Protein AF-A0A2C6AEP6-F1 (afdb_monomer_lite)

Secondary structure (DSSP, 8-state):
--S-HHHHHHHHHHHTSTT------TTPPPPTTPPPPS---------HHHHHHHHHHH---HHHHHHHHHHHHH-HHHHHHTTSHHHHHHHHHHHHTTT-TT------SHHHHHHHHHHHHHHHHHHHTTS-S-HHHHHH--HHHHHHHTHHHHHHHHHHHHHHHHHT-----HHHHHHHHHHS--SS-HHHHTT-GGGT-STTHHHHHHHHHHHHHHHTPPBPPSS-SS-B-HHHHHHHHTT-GGGHHHHHHHHHHHHTTT-HHHHHHHHHSSSPPTTSHHHHHHHHHHHTTS-TTGGG-

Foldseek 3Di:
DDPCVVVLVVVQVVQQDPPDDDDDDVPDDDRPPHDDDPDDDDDPAADLVVLLVCLPVLAPDPVLSVVVNVLLVVLVVLVVVVSHPLLSNLLSVVSVCVVDPPDDDRQQAPLSSVLSSVLVLLLVLCVVLPLDPDSVVSVPDDSVVSCVSCVLLLLLLLQLLQLCLVVVHLQCDPVNSVLSCVVDPGPDDPVSNVSGPSNVDSPCSLLSPLVSLLVCQVVQHFDDHSPDPDTHGSLRVCQVCVQPPSNLSSLLSNLLVCLVPLNNVVVVVSLPDDPADPVCVSSVVSVVSNCSSHDPVSNVD

Sequence (301 aa):
MSRDEPASELLRDLLNRPNVIITSRPHAASPSGLNKVDLELETIGFSENQVEEYIKASVSDRLKVEEMLKFLKFKKLVRSLVRIPIQLDALCFSWKDSTNPHGSERPQTMTALYRDIELRLWQKDAYHMEASNSLEKCRSMNLHSMEKLMAETSGVIQALAFCGLCSDRTDFDPDYRQKVYGKFEFGVTESLVEQSSFLRTSDPSEYFAARYFVENWRKGTQLKDLDASECVKPRDFFQRHKHEDRYNIMWRFVAGLLDDKDEAEAFFDLMEEQPRDLLGLVHQFLVIYCLSEISDAGRQI

Radius of gyration: 21.13 Å; chains: 1; bounding box: 50×48×64 Å

Structure (mmCIF, N/CA/C/O backbone):
data_AF-A0A2C6AEP6-F1
#
_entry.id   AF-A0A2C6AEP6-F1
#
loop_
_atom_site.group_PDB
_atom_site.id
_atom_site.type_symbol
_atom_site.label_atom_id
_atom_site.label_alt_id
_atom_site.label_comp_id
_atom_site.label_asym_id
_atom_site.label_entity_id
_atom_site.label_seq_id
_atom_site.pdbx_PDB_ins_code
_atom_site.Cartn_x
_atom_site.Cartn_y
_atom_site.Cartn_z
_atom_site.occupancy
_atom_site.B_iso_or_equiv
_atom_site.auth_seq_id
_atom_site.auth_comp_id
_atom_site.auth_asym_id
_atom_site.auth_atom_id
_atom_site.pdbx_PDB_model_num
ATOM 1 N N . MET A 1 1 ? -5.553 -1.092 -37.598 1.00 33.66 1 MET A N 1
ATOM 2 C CA . MET A 1 1 ? -4.100 -1.323 -37.745 1.00 33.66 1 MET A CA 1
ATOM 3 C C . MET A 1 1 ? -3.470 -0.904 -36.432 1.00 33.66 1 MET A C 1
ATOM 5 O O . MET A 1 1 ? -3.534 0.276 -36.105 1.00 33.66 1 MET A O 1
ATOM 9 N N . SER A 1 2 ? -3.069 -1.887 -35.625 1.00 40.94 2 SER A N 1
ATOM 10 C CA . SER A 1 2 ? -2.625 -1.706 -34.237 1.00 40.94 2 SER A CA 1
ATOM 11 C C . SER A 1 2 ? -1.271 -0.990 -34.195 1.00 40.94 2 SER A C 1
ATOM 13 O O . SER A 1 2 ? -0.396 -1.299 -34.997 1.00 40.94 2 SER A O 1
ATOM 15 N N . ARG A 1 3 ? -1.103 -0.016 -33.295 1.00 47.34 3 ARG A N 1
ATOM 16 C CA . ARG A 1 3 ? 0.154 0.734 -33.114 1.00 47.34 3 ARG A CA 1
ATOM 17 C C . ARG A 1 3 ? 1.217 -0.043 -32.312 1.00 47.34 3 ARG A C 1
ATOM 19 O O . ARG A 1 3 ? 2.336 0.449 -32.214 1.00 47.34 3 ARG A O 1
ATOM 26 N N . ASP A 1 4 ? 0.900 -1.239 -31.807 1.00 53.97 4 ASP A N 1
ATOM 27 C CA . ASP A 1 4 ? 1.725 -1.953 -30.814 1.00 53.97 4 ASP A CA 1
ATOM 28 C C . ASP A 1 4 ? 2.647 -3.051 -31.379 1.00 53.97 4 ASP A C 1
ATOM 30 O O . ASP A 1 4 ? 3.548 -3.518 -30.680 1.00 53.97 4 ASP A O 1
ATOM 34 N N . GLU A 1 5 ? 2.485 -3.452 -32.644 1.00 59.34 5 GLU A N 1
ATOM 35 C CA . GLU A 1 5 ? 3.298 -4.519 -33.260 1.00 59.34 5 GLU A CA 1
ATOM 36 C C . GLU A 1 5 ? 4.818 -4.231 -33.275 1.00 59.34 5 GLU A C 1
ATOM 38 O O . GLU A 1 5 ? 5.578 -5.097 -32.841 1.00 59.34 5 GLU A O 1
ATOM 43 N N . PRO A 1 6 ? 5.314 -3.034 -33.657 1.00 67.19 6 PRO A N 1
ATOM 44 C CA . PRO A 1 6 ? 6.756 -2.821 -33.820 1.00 67.19 6 PRO A CA 1
ATOM 45 C C . PRO A 1 6 ? 7.531 -2.834 -32.495 1.00 67.19 6 PRO A C 1
ATOM 47 O O . PRO A 1 6 ? 8.676 -3.280 -32.438 1.00 67.19 6 PRO A O 1
ATOM 50 N N . ALA A 1 7 ? 6.921 -2.330 -31.418 1.00 72.81 7 ALA A N 1
ATOM 51 C CA . ALA A 1 7 ? 7.547 -2.286 -30.097 1.00 72.81 7 ALA A CA 1
ATOM 52 C C . ALA A 1 7 ? 7.593 -3.679 -29.451 1.00 72.81 7 ALA A C 1
ATOM 54 O O . ALA A 1 7 ? 8.587 -4.034 -28.816 1.00 72.81 7 ALA A O 1
ATOM 55 N N . SER A 1 8 ? 6.542 -4.480 -29.656 1.00 77.19 8 SER A N 1
ATOM 56 C CA . SER A 1 8 ? 6.479 -5.866 -29.189 1.00 77.19 8 SER A CA 1
ATOM 57 C C . SER A 1 8 ? 7.508 -6.752 -29.899 1.00 77.19 8 SER A C 1
ATOM 59 O O . SER A 1 8 ? 8.215 -7.523 -29.246 1.00 77.19 8 SER A O 1
ATOM 61 N N . GLU A 1 9 ? 7.665 -6.595 -31.218 1.00 81.69 9 GLU A N 1
ATOM 62 C CA . GLU A 1 9 ? 8.681 -7.317 -31.991 1.00 81.69 9 GLU A CA 1
ATOM 63 C C . GLU A 1 9 ? 10.101 -6.940 -31.571 1.00 81.69 9 GLU A C 1
ATOM 65 O O . GLU A 1 9 ? 10.917 -7.825 -31.315 1.00 81.69 9 GLU A O 1
ATOM 70 N N . LEU A 1 10 ? 10.376 -5.642 -31.405 1.00 86.88 10 LEU A N 1
ATOM 71 C CA . LEU A 1 10 ? 11.675 -5.174 -30.928 1.00 86.88 10 LEU A CA 1
ATOM 72 C C . LEU A 1 10 ? 12.003 -5.726 -29.535 1.00 86.88 10 LEU A C 1
ATOM 74 O O . LEU A 1 10 ? 13.127 -6.170 -29.300 1.00 86.88 10 LEU A O 1
ATOM 78 N N . LEU A 1 11 ? 11.041 -5.711 -28.608 1.00 85.62 11 LEU A N 1
ATOM 79 C CA . LEU A 1 11 ? 11.236 -6.266 -27.270 1.00 85.62 11 LEU A CA 1
ATOM 80 C C . LEU A 1 11 ? 11.545 -7.765 -27.340 1.00 85.62 11 LEU A C 1
ATOM 82 O O . LEU A 1 11 ? 12.502 -8.214 -26.716 1.00 85.62 11 LEU A O 1
ATOM 86 N N . ARG A 1 12 ? 10.796 -8.533 -28.138 1.00 85.88 12 ARG A N 1
ATOM 87 C CA . ARG A 1 12 ? 11.048 -9.967 -28.340 1.00 85.88 12 ARG A CA 1
ATOM 88 C C . ARG A 1 12 ? 12.452 -10.224 -28.890 1.00 85.88 12 ARG A C 1
ATOM 90 O O . ARG A 1 12 ? 13.160 -11.087 -28.376 1.00 85.88 12 ARG A O 1
ATOM 97 N N . ASP A 1 13 ? 12.874 -9.457 -29.889 1.00 88.25 13 ASP A N 1
ATOM 98 C CA . ASP A 1 13 ? 14.204 -9.587 -30.488 1.00 88.25 13 ASP A CA 1
ATOM 99 C C . ASP A 1 13 ? 15.319 -9.266 -29.488 1.00 88.25 13 ASP A C 1
ATOM 101 O O . ASP A 1 13 ? 16.369 -9.910 -29.500 1.00 88.25 13 ASP A O 1
ATOM 105 N N . LEU A 1 14 ? 15.098 -8.293 -28.598 1.00 89.81 14 LEU A N 1
ATOM 106 C CA . LEU A 1 14 ? 16.025 -7.965 -27.515 1.00 89.81 14 LEU A CA 1
ATOM 107 C C . LEU A 1 14 ? 16.090 -9.077 -26.467 1.00 89.81 14 LEU A C 1
ATOM 109 O O . LEU A 1 14 ? 17.191 -9.459 -26.076 1.00 89.81 14 LEU A O 1
ATOM 113 N N . LEU A 1 15 ? 14.943 -9.611 -26.042 1.00 89.62 15 LEU A N 1
ATOM 114 C CA . LEU A 1 15 ? 14.867 -10.674 -25.036 1.00 89.62 15 LEU A CA 1
ATOM 115 C C . LEU A 1 15 ? 15.421 -12.017 -25.543 1.00 89.62 15 LEU A C 1
ATOM 117 O O . LEU A 1 15 ? 15.833 -12.845 -24.741 1.00 89.62 15 LEU A O 1
ATOM 121 N N . ASN A 1 16 ? 15.488 -12.223 -26.861 1.00 90.00 16 ASN A N 1
ATOM 122 C CA . ASN A 1 16 ? 16.066 -13.423 -27.476 1.00 90.00 16 ASN A CA 1
ATOM 123 C C . ASN A 1 16 ? 17.576 -13.328 -27.754 1.00 90.00 16 ASN A C 1
ATOM 125 O O . ASN A 1 16 ? 18.155 -14.262 -28.320 1.00 90.00 16 ASN A O 1
ATOM 129 N N . ARG A 1 17 ? 18.236 -12.228 -27.370 1.00 90.94 17 ARG A N 1
ATO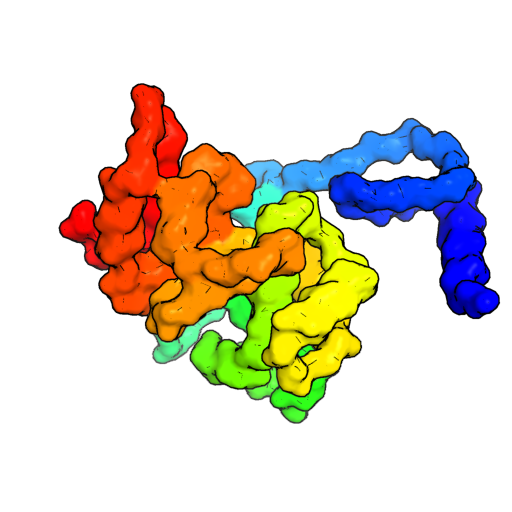M 130 C CA . ARG A 1 17 ? 19.692 -12.090 -27.504 1.00 90.94 17 ARG A CA 1
ATOM 131 C C . ARG A 1 17 ? 20.439 -13.011 -26.532 1.00 90.94 17 ARG A C 1
ATOM 133 O O . ARG A 1 17 ? 19.934 -13.321 -25.457 1.00 90.94 17 ARG A O 1
ATOM 140 N N . PRO A 1 18 ? 21.677 -13.415 -26.866 1.00 90.06 18 PRO A N 1
ATOM 141 C CA . PRO A 1 18 ? 22.528 -14.108 -25.908 1.00 90.06 18 PRO A CA 1
ATOM 142 C C . PRO A 1 18 ? 22.886 -13.185 -24.735 1.00 90.06 18 PRO A C 1
ATOM 144 O O . PRO A 1 18 ? 23.100 -11.988 -24.930 1.00 90.06 18 PRO A O 1
ATOM 147 N N . ASN A 1 19 ? 23.036 -13.762 -23.540 1.00 90.44 19 ASN A N 1
ATOM 148 C CA . ASN A 1 19 ? 23.469 -13.071 -22.317 1.00 90.44 19 ASN A CA 1
ATOM 149 C C . ASN A 1 19 ? 22.555 -11.906 -21.894 1.00 90.44 19 ASN A C 1
ATOM 151 O O . ASN A 1 19 ? 23.027 -10.799 -21.628 1.00 90.44 19 ASN A O 1
ATOM 155 N N . VAL A 1 20 ? 21.248 -12.154 -21.825 1.00 91.69 20 VAL A N 1
ATOM 156 C CA . VAL A 1 20 ? 20.269 -11.187 -21.313 1.00 91.69 20 VAL A CA 1
ATOM 157 C C . VAL A 1 20 ? 19.913 -11.473 -19.858 1.00 91.69 20 VAL A C 1
ATOM 159 O O . VAL A 1 20 ? 19.821 -12.625 -19.442 1.00 91.69 20 VAL A O 1
ATOM 162 N N . ILE A 1 21 ? 19.689 -10.408 -19.087 1.00 91.44 21 ILE A N 1
ATOM 163 C CA . ILE A 1 21 ? 19.055 -10.481 -17.769 1.00 91.44 21 ILE A CA 1
ATOM 164 C C . ILE A 1 21 ? 17.668 -9.873 -17.923 1.00 91.44 21 ILE A C 1
ATOM 166 O O . ILE A 1 21 ? 17.539 -8.702 -18.278 1.00 91.44 21 ILE A O 1
ATOM 170 N N . ILE A 1 22 ? 16.644 -10.683 -17.671 1.00 88.12 22 ILE A N 1
ATOM 171 C CA . ILE A 1 22 ? 15.243 -10.281 -17.754 1.00 88.12 22 ILE A CA 1
ATOM 172 C C . ILE A 1 22 ? 14.727 -10.136 -16.326 1.00 88.12 22 ILE A C 1
ATOM 174 O O . ILE A 1 22 ? 14.817 -11.073 -15.537 1.00 88.12 22 ILE A O 1
ATOM 178 N N . THR A 1 23 ? 14.191 -8.966 -15.991 1.00 88.06 23 THR A N 1
ATOM 179 C CA . THR A 1 23 ? 13.476 -8.747 -14.732 1.00 88.06 23 THR A CA 1
ATOM 180 C C . THR A 1 23 ? 11.986 -8.640 -15.020 1.00 88.06 23 THR A C 1
ATOM 182 O O . THR A 1 23 ? 11.569 -8.024 -16.000 1.00 88.06 23 THR A O 1
ATOM 185 N N . SER A 1 24 ? 11.168 -9.276 -14.187 1.00 79.88 24 SER A N 1
ATOM 186 C CA . SER A 1 24 ? 9.714 -9.257 -14.326 1.00 79.88 24 SER A CA 1
ATOM 187 C C . SER A 1 24 ? 9.043 -9.356 -12.957 1.00 79.88 24 SER A C 1
A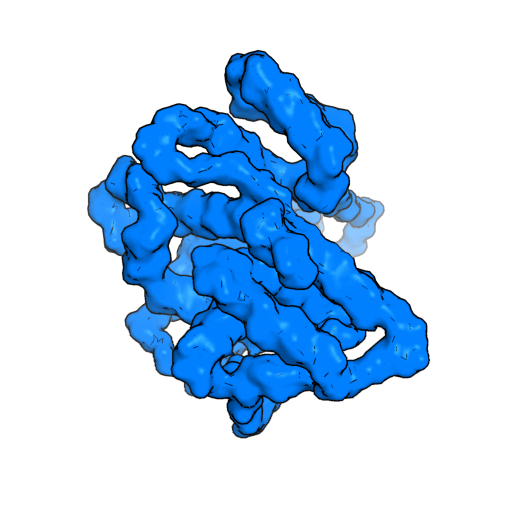TOM 189 O O . SER A 1 24 ? 9.692 -9.717 -11.972 1.00 79.88 24 SER A O 1
ATOM 191 N N . ARG A 1 25 ? 7.761 -8.984 -12.881 1.00 72.25 25 ARG A N 1
ATOM 192 C CA . ARG A 1 25 ? 6.942 -9.205 -11.683 1.00 72.25 25 ARG A CA 1
ATOM 193 C C . ARG A 1 25 ? 6.480 -10.666 -11.627 1.00 72.25 25 ARG A C 1
ATOM 195 O O . ARG A 1 25 ? 6.342 -11.279 -12.690 1.00 72.25 25 ARG A O 1
ATOM 202 N N . PRO A 1 26 ? 6.178 -11.210 -10.433 1.00 63.62 26 PRO A N 1
ATOM 203 C CA . PRO A 1 26 ? 5.489 -12.490 -10.326 1.00 63.62 26 PRO A CA 1
ATOM 204 C C . PRO A 1 26 ? 4.226 -12.446 -11.193 1.00 63.62 26 PRO A C 1
ATOM 206 O O . PRO A 1 26 ? 3.448 -11.504 -11.084 1.00 63.62 26 PRO A O 1
ATOM 209 N N . HIS A 1 27 ? 4.055 -13.429 -12.078 1.00 58.47 27 HIS A N 1
ATOM 210 C CA . HIS A 1 27 ? 2.922 -13.544 -13.014 1.00 58.47 27 HIS A CA 1
ATOM 211 C C . HIS A 1 27 ? 2.906 -12.594 -14.219 1.00 58.47 27 HIS A C 1
ATOM 213 O O . HIS A 1 27 ? 1.938 -12.622 -14.982 1.00 58.47 27 HIS A O 1
ATOM 219 N N . ALA A 1 28 ? 3.968 -11.821 -14.465 1.00 63.41 28 ALA A N 1
ATOM 220 C CA . ALA A 1 28 ? 4.080 -11.092 -15.722 1.00 63.41 28 ALA A CA 1
ATOM 221 C C . ALA A 1 28 ? 3.980 -12.075 -16.902 1.00 63.41 28 ALA A C 1
ATOM 223 O O . ALA A 1 28 ? 4.708 -13.070 -16.967 1.00 63.41 28 ALA A O 1
ATOM 224 N N . ALA A 1 29 ? 3.059 -11.807 -17.832 1.00 61.44 29 ALA A N 1
ATOM 225 C CA . ALA A 1 29 ? 2.875 -12.649 -19.003 1.00 61.44 29 ALA A CA 1
ATOM 226 C C . ALA A 1 29 ? 4.179 -12.689 -19.811 1.00 61.44 29 ALA A C 1
ATOM 228 O O . ALA A 1 29 ? 4.645 -11.669 -20.319 1.00 61.44 29 ALA A O 1
ATOM 229 N N . SER A 1 30 ? 4.771 -13.877 -19.922 1.00 65.06 30 SER A N 1
ATOM 230 C CA . SER A 1 30 ? 5.962 -14.082 -20.738 1.00 65.06 30 SER A CA 1
ATOM 231 C C . SER A 1 30 ? 5.589 -13.882 -22.213 1.00 65.06 30 SER A C 1
ATOM 233 O O . SER A 1 30 ? 4.657 -14.547 -22.684 1.00 65.06 30 SER A O 1
ATOM 235 N N . PRO A 1 31 ? 6.242 -12.962 -22.955 1.00 66.56 31 PRO A N 1
ATOM 236 C CA . PRO A 1 31 ? 5.946 -12.779 -24.365 1.00 66.56 31 PRO A CA 1
ATOM 237 C C . PRO A 1 31 ? 6.064 -14.106 -25.121 1.00 66.56 31 PRO A C 1
ATOM 239 O O . PRO A 1 31 ? 7.034 -14.853 -24.984 1.00 66.56 31 PRO A O 1
ATOM 242 N N . SER A 1 32 ? 5.057 -14.407 -25.937 1.00 68.31 32 SER A N 1
ATOM 243 C CA . SER A 1 32 ? 5.079 -15.606 -26.772 1.00 68.31 32 SER A CA 1
ATOM 244 C C . SER A 1 32 ? 6.264 -15.563 -27.750 1.00 68.31 32 SER A C 1
ATOM 246 O O . SER A 1 32 ? 6.571 -14.528 -28.344 1.00 68.31 32 SER A O 1
ATOM 248 N N . GLY A 1 33 ? 6.956 -16.696 -27.910 1.00 73.94 33 GLY A N 1
ATOM 249 C CA . GLY A 1 33 ? 8.133 -16.797 -28.784 1.00 73.94 33 GLY A CA 1
ATOM 250 C C . GLY A 1 33 ? 9.465 -16.397 -28.138 1.00 73.94 33 GLY A C 1
ATOM 251 O O . GLY A 1 33 ? 10.428 -16.122 -28.856 1.00 73.94 33 GLY A O 1
ATOM 252 N N . LEU A 1 34 ? 9.534 -16.365 -26.805 1.00 81.19 34 LEU A N 1
ATOM 253 C CA . LEU A 1 34 ? 10.806 -16.310 -26.090 1.00 81.19 34 LEU A CA 1
ATOM 254 C C . LEU A 1 34 ? 11.574 -17.631 -26.205 1.00 81.19 34 LEU A C 1
ATOM 256 O O . LEU A 1 34 ? 11.005 -18.722 -26.105 1.00 81.19 34 LEU A O 1
ATOM 260 N N . ASN A 1 35 ? 12.885 -17.515 -26.390 1.00 83.69 35 ASN A N 1
ATOM 261 C CA . ASN A 1 35 ? 13.828 -18.614 -26.265 1.00 83.69 35 ASN A CA 1
ATOM 262 C C . ASN A 1 35 ? 13.775 -19.189 -24.844 1.00 83.69 35 ASN A C 1
ATOM 264 O O . ASN A 1 35 ? 13.353 -18.532 -23.890 1.00 83.69 35 ASN A O 1
ATOM 268 N N . LYS A 1 36 ? 14.224 -20.439 -24.696 1.00 84.81 36 LYS A N 1
ATOM 269 C CA . LYS A 1 36 ? 14.290 -21.098 -23.391 1.00 84.81 36 LYS A CA 1
ATOM 270 C C . LYS A 1 36 ? 15.162 -20.274 -22.435 1.00 84.81 36 LYS A C 1
ATOM 272 O O . LYS A 1 36 ? 16.316 -20.003 -22.745 1.00 84.81 36 LYS A O 1
ATOM 277 N N . VAL A 1 37 ? 14.611 -19.931 -21.273 1.00 87.38 37 VAL A N 1
ATOM 278 C CA . VAL A 1 37 ? 15.361 -19.304 -20.179 1.00 87.38 37 VAL A CA 1
ATOM 279 C C . VAL A 1 37 ? 16.262 -20.358 -19.533 1.00 87.38 37 VAL A C 1
ATOM 281 O O . VAL A 1 37 ? 15.792 -21.426 -19.136 1.00 87.38 37 VAL A O 1
ATOM 284 N N . ASP A 1 38 ? 17.560 -20.068 -19.453 1.00 91.31 38 ASP A N 1
ATOM 285 C CA . ASP A 1 38 ? 18.556 -20.992 -18.895 1.00 91.31 38 ASP A CA 1
ATOM 286 C C . ASP A 1 38 ? 18.536 -21.032 -17.361 1.00 91.31 38 ASP A C 1
ATOM 288 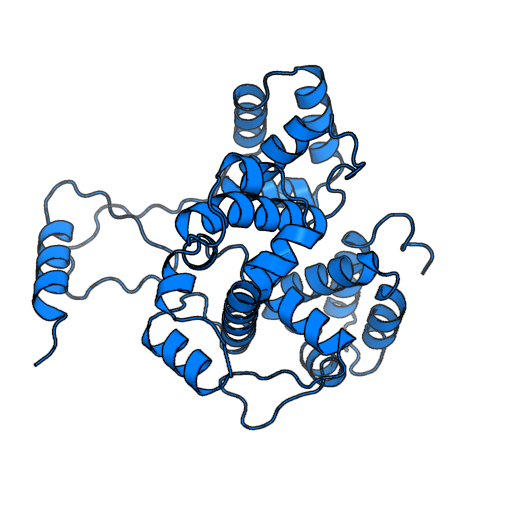O O . ASP A 1 38 ? 18.786 -22.080 -16.762 1.00 91.31 38 ASP A O 1
ATOM 292 N N . LEU A 1 39 ? 18.244 -19.892 -16.727 1.00 91.00 39 LEU A N 1
ATOM 293 C CA . LEU A 1 39 ? 18.214 -19.724 -15.278 1.00 91.00 39 LEU A CA 1
ATOM 294 C C . LEU A 1 39 ? 17.099 -18.756 -14.878 1.00 91.00 39 LEU A C 1
ATOM 296 O O . LEU A 1 39 ? 17.068 -17.615 -15.334 1.00 91.00 39 LEU A O 1
ATOM 300 N N . GLU A 1 40 ? 16.229 -19.206 -13.980 1.00 89.00 40 GLU A N 1
ATOM 301 C CA . GLU A 1 40 ? 15.184 -18.399 -13.357 1.00 89.00 40 GLU A CA 1
ATOM 302 C C . GLU A 1 40 ? 15.499 -18.245 -11.868 1.00 89.00 40 GLU A C 1
ATOM 304 O O . GLU A 1 40 ? 15.840 -19.217 -11.190 1.00 89.00 40 GLU A O 1
ATOM 309 N N . LEU A 1 41 ? 15.446 -17.010 -11.374 1.00 91.19 41 LEU A N 1
ATOM 310 C CA . LEU A 1 41 ? 15.749 -16.658 -9.990 1.00 91.19 41 LEU A CA 1
ATOM 311 C C . LEU A 1 41 ? 14.631 -15.777 -9.443 1.00 91.19 41 LEU A C 1
ATOM 313 O O . LEU A 1 41 ? 14.129 -14.901 -10.145 1.00 91.19 41 LEU A O 1
ATOM 317 N N . GLU A 1 42 ? 14.306 -15.964 -8.169 1.00 87.56 42 GLU A N 1
ATOM 318 C CA . GLU A 1 42 ? 13.307 -15.166 -7.465 1.00 87.56 42 GLU A CA 1
ATOM 319 C C . GLU A 1 42 ? 13.976 -14.202 -6.478 1.00 87.56 42 GLU A C 1
ATOM 321 O O . GLU A 1 42 ? 14.850 -14.580 -5.690 1.00 87.56 42 GLU A O 1
ATOM 326 N N . THR A 1 43 ? 13.553 -12.938 -6.493 1.00 86.25 43 THR A N 1
ATOM 327 C CA . THR A 1 43 ? 13.980 -11.944 -5.505 1.00 86.25 43 THR A CA 1
ATOM 328 C C . THR A 1 43 ? 13.127 -12.046 -4.241 1.00 86.25 43 THR A C 1
ATOM 330 O O . THR A 1 43 ? 12.025 -11.512 -4.191 1.00 86.25 43 THR A O 1
ATOM 333 N N . ILE A 1 44 ? 13.662 -12.673 -3.192 1.00 86.19 44 ILE A N 1
ATOM 334 C CA . ILE A 1 44 ? 12.950 -12.942 -1.923 1.00 86.19 44 ILE A CA 1
ATOM 335 C C . ILE A 1 44 ? 13.109 -11.849 -0.841 1.00 86.19 44 ILE A C 1
ATOM 337 O O . ILE A 1 44 ? 12.793 -12.068 0.330 1.00 86.19 44 ILE A O 1
ATOM 341 N N . GLY A 1 45 ? 13.644 -10.679 -1.205 1.00 89.31 45 GLY A N 1
ATOM 342 C CA . GLY A 1 45 ? 13.943 -9.584 -0.273 1.00 89.31 45 GLY A CA 1
ATOM 343 C C . GLY A 1 45 ? 15.197 -9.810 0.586 1.00 89.31 45 GLY A C 1
ATOM 344 O O . GLY A 1 45 ? 16.045 -10.652 0.290 1.00 89.31 45 GLY A O 1
ATOM 345 N N . PHE A 1 46 ? 15.338 -9.022 1.652 1.00 94.38 46 PHE A N 1
ATOM 346 C CA . PHE A 1 46 ? 16.480 -9.050 2.563 1.00 94.38 46 PHE A CA 1
ATOM 347 C C . PHE A 1 46 ? 16.339 -10.098 3.678 1.00 94.38 46 PHE A C 1
ATOM 349 O O . PHE A 1 46 ? 15.270 -10.347 4.250 1.00 94.38 46 PHE A O 1
ATOM 356 N N . SER A 1 47 ? 17.470 -10.711 4.019 1.00 93.12 47 SER A N 1
ATOM 357 C CA . SER A 1 47 ? 17.660 -11.451 5.271 1.00 93.12 47 SER A CA 1
ATOM 358 C C . SER A 1 47 ? 17.758 -10.500 6.470 1.00 93.12 47 SER A C 1
ATOM 360 O O . SER A 1 47 ? 18.025 -9.312 6.303 1.00 93.12 47 SER A O 1
ATOM 362 N N . GLU A 1 48 ? 17.596 -11.017 7.693 1.00 91.25 48 GLU A N 1
ATOM 363 C CA . GLU A 1 48 ? 17.718 -10.197 8.913 1.00 91.25 48 GLU A CA 1
ATOM 364 C C . GLU A 1 48 ? 19.080 -9.476 8.989 1.00 91.25 48 GLU A C 1
ATOM 366 O O . GLU A 1 48 ? 19.129 -8.292 9.313 1.00 91.25 48 GLU A O 1
ATOM 371 N N . ASN A 1 49 ? 20.170 -10.141 8.592 1.00 94.44 49 ASN A N 1
ATOM 372 C CA . ASN A 1 49 ? 21.508 -9.539 8.573 1.00 94.44 49 ASN A CA 1
ATOM 373 C C . ASN A 1 49 ? 21.620 -8.411 7.536 1.00 94.44 49 ASN A C 1
ATOM 375 O O . ASN A 1 49 ? 22.172 -7.356 7.837 1.00 94.44 49 ASN A O 1
ATOM 379 N N . GLN A 1 50 ? 21.056 -8.603 6.339 1.00 95.88 50 GLN A N 1
ATOM 380 C CA . GLN A 1 50 ? 21.050 -7.576 5.291 1.00 95.88 50 GLN A CA 1
ATOM 381 C C . GLN A 1 50 ? 20.211 -6.356 5.687 1.00 95.88 50 GLN A C 1
ATOM 383 O O . GLN A 1 50 ? 20.582 -5.234 5.355 1.00 95.88 50 GLN A O 1
ATOM 388 N N . VAL A 1 51 ? 19.120 -6.552 6.438 1.00 94.88 51 VAL A N 1
ATOM 389 C CA . VAL A 1 51 ? 18.353 -5.442 7.024 1.00 94.88 51 VAL A CA 1
ATOM 390 C C . VAL A 1 51 ? 19.238 -4.627 7.971 1.00 94.88 51 VAL A C 1
ATOM 392 O O . VAL A 1 51 ? 19.278 -3.401 7.867 1.00 94.88 51 VAL A O 1
ATOM 395 N N . GLU A 1 52 ? 19.992 -5.278 8.864 1.00 94.94 52 GLU A N 1
ATOM 396 C CA . GLU A 1 52 ? 20.905 -4.555 9.756 1.00 94.94 52 GLU A CA 1
ATOM 397 C C . GLU A 1 52 ? 22.011 -3.811 9.000 1.00 94.94 52 GLU A C 1
ATOM 399 O O . GLU A 1 52 ? 22.332 -2.671 9.342 1.00 94.94 52 GLU A O 1
ATOM 404 N N . GLU A 1 53 ? 22.616 -4.454 7.999 1.00 96.12 53 GLU A N 1
ATOM 405 C CA . GLU A 1 53 ? 23.660 -3.855 7.163 1.00 96.12 53 GLU A CA 1
ATOM 406 C C . GLU A 1 53 ? 23.137 -2.626 6.421 1.00 96.12 53 GLU A C 1
ATOM 408 O O . GLU A 1 53 ? 23.785 -1.578 6.431 1.00 96.12 53 GLU A O 1
ATOM 413 N N . TYR A 1 54 ? 21.930 -2.716 5.859 1.00 95.62 54 TYR A N 1
ATOM 414 C CA . TYR A 1 54 ? 21.285 -1.598 5.184 1.00 95.62 54 TYR A CA 1
ATOM 415 C C . TYR A 1 54 ? 21.024 -0.428 6.138 1.00 95.62 54 TYR A C 1
ATOM 417 O O . TYR A 1 54 ? 21.320 0.713 5.787 1.00 95.62 54 TYR A O 1
ATOM 425 N N . ILE A 1 55 ? 20.527 -0.682 7.356 1.00 94.00 55 ILE A N 1
ATOM 426 C CA . ILE A 1 55 ? 20.296 0.371 8.362 1.00 94.00 55 ILE A CA 1
ATOM 427 C C . ILE A 1 55 ? 21.615 1.060 8.728 1.00 94.00 55 ILE A C 1
ATOM 429 O O . ILE A 1 55 ? 21.684 2.290 8.723 1.00 94.00 55 ILE A O 1
ATOM 433 N N . LYS A 1 56 ? 22.671 0.280 9.001 1.00 93.44 56 LYS A N 1
ATOM 434 C CA . LYS A 1 56 ? 24.009 0.794 9.348 1.00 93.44 56 LYS A CA 1
ATOM 435 C C . LYS A 1 56 ? 24.624 1.617 8.211 1.00 93.44 56 LYS A C 1
ATOM 437 O O . LYS A 1 56 ? 25.328 2.585 8.484 1.00 93.44 56 LYS A O 1
ATOM 442 N N . ALA A 1 57 ? 24.367 1.243 6.958 1.00 93.19 57 ALA A N 1
ATOM 443 C CA . ALA A 1 57 ? 24.835 1.977 5.784 1.00 93.19 57 ALA A CA 1
ATOM 444 C C . ALA A 1 57 ? 24.003 3.240 5.503 1.00 93.19 57 ALA A C 1
ATOM 446 O O . ALA A 1 57 ? 24.541 4.258 5.071 1.00 93.19 57 ALA A O 1
ATOM 447 N N . SER A 1 58 ? 22.695 3.184 5.754 1.00 89.19 58 SER A N 1
ATOM 448 C CA . SER A 1 58 ? 21.751 4.235 5.366 1.00 89.19 58 SER A CA 1
ATOM 449 C C . SER A 1 58 ? 21.606 5.335 6.411 1.00 89.19 58 SER A C 1
ATOM 451 O O . SER A 1 58 ? 21.294 6.470 6.049 1.00 89.19 58 SER A O 1
ATOM 453 N N . VAL A 1 59 ? 21.803 5.041 7.698 1.00 87.19 59 VAL A N 1
ATOM 454 C CA . VAL A 1 59 ? 21.606 5.987 8.807 1.00 87.19 59 VAL A CA 1
ATOM 455 C C . VAL A 1 59 ? 22.952 6.349 9.433 1.00 87.19 59 VAL A C 1
ATOM 457 O O . VAL A 1 59 ? 23.642 5.504 9.990 1.00 87.19 59 VAL A O 1
ATOM 460 N N . SER A 1 60 ? 23.326 7.630 9.361 1.00 86.56 60 SER A N 1
ATOM 461 C CA . SER A 1 60 ? 24.636 8.108 9.830 1.00 86.56 60 SER A CA 1
ATOM 462 C C . SER A 1 60 ? 24.751 8.219 11.357 1.00 86.56 60 SER A C 1
ATOM 464 O O . SER A 1 60 ? 25.856 8.177 11.896 1.00 86.56 60 SER A O 1
ATOM 466 N N . ASP A 1 61 ? 23.628 8.379 12.059 1.00 87.62 61 ASP A N 1
ATOM 467 C CA . ASP A 1 61 ? 23.583 8.521 13.517 1.00 87.62 61 ASP A CA 1
ATOM 468 C C . ASP A 1 61 ? 23.552 7.146 14.201 1.00 87.62 61 ASP A C 1
ATOM 470 O O . ASP A 1 61 ? 22.579 6.397 14.085 1.00 87.62 61 ASP A O 1
ATOM 474 N N . ARG A 1 62 ? 24.614 6.828 14.950 1.00 87.44 62 ARG A N 1
ATOM 475 C CA . ARG A 1 62 ? 24.762 5.542 15.649 1.00 87.44 62 ARG A CA 1
ATOM 476 C C . ARG A 1 62 ? 23.679 5.296 16.699 1.00 87.44 62 ARG A C 1
ATOM 478 O O . ARG A 1 62 ? 23.239 4.159 16.828 1.00 87.44 62 ARG A O 1
ATOM 485 N N . LEU A 1 63 ? 23.227 6.330 17.413 1.00 86.75 63 LEU A N 1
ATOM 486 C CA . LEU A 1 63 ? 22.181 6.171 18.429 1.00 86.75 63 LEU A CA 1
ATOM 487 C C . LEU A 1 63 ? 20.847 5.812 17.770 1.00 86.75 63 LEU A C 1
ATOM 489 O O . LEU A 1 63 ? 20.138 4.926 18.246 1.00 86.75 63 LEU A O 1
ATOM 493 N N . LYS A 1 64 ? 20.540 6.440 16.627 1.00 85.12 64 LYS A N 1
ATOM 494 C CA . LYS A 1 64 ? 19.355 6.098 15.828 1.00 85.12 64 LYS A CA 1
ATOM 495 C C . LYS A 1 64 ? 19.428 4.674 15.287 1.00 85.12 64 LYS A C 1
ATOM 497 O O . LYS A 1 64 ? 18.432 3.964 15.349 1.00 85.12 64 LYS A O 1
ATOM 502 N N . VAL A 1 65 ? 20.595 4.236 14.808 1.00 90.31 65 VAL A N 1
ATOM 503 C CA . VAL A 1 65 ? 20.801 2.847 14.360 1.00 90.31 65 VAL A CA 1
ATOM 504 C C . VAL A 1 65 ? 20.502 1.859 15.490 1.00 90.31 65 VAL A C 1
ATOM 506 O O . VAL A 1 65 ? 19.708 0.940 15.301 1.00 90.31 65 VAL A O 1
ATOM 509 N N . GLU A 1 66 ? 21.089 2.050 16.673 1.00 89.75 66 GLU A N 1
ATOM 510 C CA . GLU A 1 66 ? 20.857 1.168 17.828 1.00 89.75 66 GLU A CA 1
ATOM 511 C C . GLU A 1 66 ? 19.379 1.130 18.238 1.00 89.75 66 GLU A C 1
ATOM 513 O O . GLU A 1 66 ? 18.825 0.065 18.526 1.00 89.75 66 GLU A O 1
ATOM 518 N N . GLU A 1 67 ? 18.718 2.285 18.215 1.00 86.94 67 GLU A N 1
ATOM 519 C CA . GLU A 1 67 ? 17.299 2.408 18.518 1.00 86.94 67 GLU A CA 1
ATOM 520 C C . GLU A 1 67 ? 16.417 1.670 17.502 1.00 86.94 67 GLU A C 1
ATOM 522 O O . GLU A 1 67 ? 15.535 0.909 17.906 1.00 86.94 67 GLU A O 1
ATOM 527 N N . MET A 1 68 ? 16.677 1.835 16.202 1.00 88.00 68 MET A N 1
ATOM 528 C CA . MET A 1 68 ? 15.957 1.140 15.131 1.00 88.00 68 MET A CA 1
ATOM 529 C C . MET A 1 68 ? 16.100 -0.377 15.252 1.00 88.00 68 MET A C 1
ATOM 531 O O . MET A 1 68 ? 15.111 -1.106 15.172 1.00 88.00 68 MET A O 1
ATOM 535 N N . LEU A 1 69 ? 17.317 -0.869 15.491 1.00 90.62 69 LEU A N 1
ATOM 536 C CA . LEU A 1 69 ? 17.565 -2.302 15.657 1.00 90.62 69 LEU A CA 1
ATOM 537 C C . LEU A 1 69 ? 16.831 -2.857 16.885 1.00 90.62 69 LEU A C 1
ATOM 539 O O . LEU A 1 69 ? 16.214 -3.925 16.824 1.00 90.62 69 LEU A O 1
ATOM 543 N N . LYS A 1 70 ? 16.819 -2.107 17.994 1.00 88.75 70 LYS A N 1
ATOM 544 C CA . LYS A 1 70 ? 16.047 -2.464 19.191 1.00 88.75 70 LYS A CA 1
ATOM 545 C C . LYS A 1 70 ? 14.541 -2.463 18.918 1.00 88.75 70 LYS A C 1
ATOM 547 O O . LYS A 1 70 ? 13.842 -3.370 19.372 1.00 88.75 70 LYS A O 1
ATOM 552 N N . PHE A 1 71 ? 14.049 -1.482 18.167 1.00 84.88 71 PHE A N 1
ATOM 553 C CA . PHE A 1 71 ? 12.652 -1.383 17.761 1.00 84.88 71 PHE A CA 1
ATOM 554 C C . PHE A 1 71 ? 12.226 -2.588 16.912 1.00 84.88 71 PHE A C 1
ATOM 556 O O . PHE A 1 71 ? 11.252 -3.257 17.259 1.00 84.88 71 PHE A O 1
ATOM 563 N N . LEU A 1 72 ? 12.994 -2.944 15.877 1.00 87.75 72 LEU A N 1
ATOM 564 C CA . LEU A 1 72 ? 12.709 -4.106 15.027 1.00 87.75 72 LEU A CA 1
ATOM 565 C C . LEU A 1 72 ? 12.758 -5.422 15.810 1.00 87.75 72 LEU A C 1
ATOM 567 O O . LEU A 1 72 ? 11.954 -6.320 15.568 1.00 87.75 72 LEU A O 1
ATOM 571 N N . LYS A 1 73 ? 13.642 -5.537 16.807 1.00 86.31 73 LYS A N 1
ATOM 572 C CA . LYS A 1 73 ? 13.669 -6.702 17.702 1.00 86.31 73 LYS A CA 1
ATOM 573 C C . LYS A 1 73 ? 12.370 -6.855 18.504 1.00 86.31 73 LYS A C 1
ATOM 575 O O . LYS A 1 73 ? 11.946 -7.982 18.757 1.00 86.31 73 LYS A O 1
ATOM 580 N N . PHE A 1 74 ? 11.748 -5.746 18.904 1.00 80.06 74 PHE A N 1
ATOM 581 C CA . PHE A 1 74 ? 10.507 -5.755 19.682 1.00 80.06 74 PHE A CA 1
ATOM 582 C C . PHE A 1 74 ? 9.259 -5.902 18.797 1.00 80.06 74 PHE A C 1
ATOM 584 O O . PHE A 1 74 ? 8.342 -6.654 19.125 1.00 80.06 74 PHE A O 1
ATOM 591 N N . LYS A 1 75 ? 9.228 -5.230 17.644 1.00 77.50 75 LYS A N 1
ATOM 592 C CA . LYS A 1 75 ? 8.079 -5.189 16.729 1.00 77.50 75 LYS A CA 1
ATOM 593 C C . LYS A 1 75 ? 8.235 -6.212 15.602 1.00 77.50 75 LYS A C 1
ATOM 595 O O . LYS A 1 75 ? 8.571 -5.875 14.469 1.00 77.50 75 LYS A O 1
ATOM 600 N N . LYS A 1 76 ? 7.946 -7.484 15.908 1.00 78.12 76 LYS A N 1
ATOM 601 C CA . LYS A 1 76 ? 8.108 -8.620 14.972 1.00 78.12 76 LYS A CA 1
ATOM 602 C C . LYS A 1 76 ? 7.385 -8.445 13.628 1.00 78.12 76 LYS A C 1
ATOM 604 O O . LYS A 1 76 ? 7.928 -8.873 12.614 1.00 78.12 76 LYS A O 1
ATOM 609 N N . LEU A 1 77 ? 6.198 -7.832 13.619 1.00 75.62 77 LEU A N 1
ATOM 610 C CA . LEU A 1 77 ? 5.432 -7.580 12.391 1.00 75.62 77 LEU A CA 1
ATOM 611 C C . LEU A 1 77 ? 6.174 -6.612 11.467 1.00 75.62 77 LEU A C 1
ATOM 613 O O . LEU A 1 77 ? 6.487 -6.972 10.333 1.00 75.62 77 LEU A O 1
ATOM 617 N N . VAL A 1 78 ? 6.561 -5.447 11.998 1.00 77.94 78 VAL A N 1
ATOM 618 C CA . VAL A 1 78 ? 7.357 -4.448 11.269 1.00 77.94 78 VAL A CA 1
ATOM 619 C C . VAL A 1 78 ? 8.690 -5.042 10.814 1.00 77.94 78 VAL A C 1
ATOM 621 O O . VAL A 1 78 ? 9.106 -4.825 9.684 1.00 77.94 78 VAL A O 1
ATOM 624 N N . ARG A 1 79 ? 9.326 -5.879 11.642 1.00 84.62 79 ARG A N 1
ATOM 625 C CA . ARG A 1 79 ? 10.542 -6.609 11.257 1.00 84.62 79 ARG A CA 1
ATOM 626 C C . ARG A 1 79 ? 10.344 -7.521 10.047 1.00 84.62 79 ARG A C 1
ATOM 628 O O . ARG A 1 79 ? 11.258 -7.637 9.240 1.00 84.62 79 ARG A O 1
ATOM 635 N N . SER A 1 80 ? 9.192 -8.181 9.924 1.00 81.06 80 SER A N 1
ATOM 636 C CA . SER A 1 80 ? 8.910 -9.029 8.758 1.00 81.06 80 SER A CA 1
ATOM 637 C C . SER A 1 80 ? 8.677 -8.206 7.489 1.00 81.06 80 SER A C 1
ATOM 639 O O . SER A 1 80 ? 9.144 -8.599 6.425 1.00 81.06 80 SER A O 1
ATOM 641 N N . LEU A 1 81 ? 8.037 -7.043 7.632 1.00 81.06 81 LEU A N 1
ATOM 642 C CA . LEU A 1 81 ? 7.743 -6.114 6.546 1.00 81.06 81 LEU A CA 1
ATOM 643 C C . LEU A 1 81 ? 9.011 -5.530 5.925 1.00 81.06 81 LEU A C 1
ATOM 645 O O . LEU A 1 81 ? 9.245 -5.648 4.726 1.00 81.06 81 LEU A O 1
ATOM 649 N N . VAL A 1 82 ? 9.905 -4.990 6.757 1.00 86.62 82 VAL A N 1
ATOM 650 C CA . VAL A 1 82 ? 11.135 -4.329 6.286 1.00 86.62 82 VAL A CA 1
ATOM 651 C C . VAL A 1 82 ? 12.184 -5.285 5.708 1.00 86.62 82 VAL A C 1
ATOM 653 O O . VAL A 1 82 ? 13.308 -4.889 5.421 1.00 86.62 82 VAL A O 1
ATOM 656 N N . ARG A 1 83 ? 11.835 -6.557 5.499 1.00 89.50 83 ARG A N 1
ATOM 657 C CA . ARG A 1 83 ? 12.585 -7.435 4.595 1.00 89.50 83 ARG A CA 1
ATOM 658 C C . ARG A 1 83 ? 12.410 -7.007 3.140 1.00 89.50 83 ARG A C 1
ATOM 660 O O . ARG A 1 83 ? 13.276 -7.292 2.319 1.00 89.50 83 ARG A O 1
ATOM 667 N N . ILE A 1 84 ? 11.327 -6.309 2.814 1.00 86.44 84 ILE A N 1
ATOM 668 C CA . ILE A 1 84 ? 11.116 -5.712 1.501 1.00 86.44 84 ILE A CA 1
ATOM 669 C C . ILE A 1 84 ? 11.910 -4.390 1.441 1.00 86.44 84 ILE A C 1
ATOM 671 O O . ILE A 1 84 ? 11.653 -3.493 2.252 1.00 86.44 84 ILE A O 1
ATOM 675 N N . PRO A 1 85 ? 12.858 -4.227 0.493 1.00 87.50 85 PRO A N 1
ATOM 676 C CA . PRO A 1 85 ? 13.780 -3.088 0.481 1.00 87.50 85 PRO A CA 1
ATOM 677 C C . PRO A 1 85 ? 13.113 -1.706 0.495 1.00 87.50 85 PRO A C 1
ATOM 679 O O . PRO A 1 85 ? 13.585 -0.822 1.202 1.00 87.50 85 PRO A O 1
ATOM 682 N N . ILE A 1 86 ? 11.999 -1.512 -0.223 1.00 81.12 86 ILE A N 1
ATOM 683 C CA . ILE A 1 86 ? 11.304 -0.211 -0.257 1.00 81.12 86 ILE A CA 1
ATOM 684 C C . ILE A 1 86 ? 10.702 0.166 1.105 1.00 81.12 86 ILE A C 1
ATOM 686 O O . ILE A 1 86 ? 10.732 1.330 1.500 1.00 81.12 86 ILE A O 1
ATOM 690 N N . GLN A 1 87 ? 10.206 -0.821 1.856 1.00 83.31 87 GLN A N 1
ATOM 691 C CA . GLN A 1 87 ? 9.644 -0.608 3.190 1.00 83.31 87 GLN A CA 1
ATOM 692 C C . GLN A 1 87 ? 10.751 -0.312 4.206 1.00 83.31 87 GLN A C 1
ATOM 694 O O . GLN A 1 87 ? 10.580 0.536 5.082 1.00 83.31 87 GLN A O 1
ATOM 699 N N . LEU A 1 88 ? 11.907 -0.969 4.062 1.00 88.81 88 LEU A N 1
ATOM 700 C CA . LEU A 1 88 ? 13.084 -0.670 4.873 1.00 88.81 88 LEU A CA 1
ATOM 701 C C . LEU A 1 88 ? 13.614 0.737 4.620 1.00 88.81 88 LEU A C 1
ATOM 703 O O . LEU A 1 88 ? 13.905 1.457 5.572 1.00 88.81 88 LEU A O 1
ATOM 707 N N . ASP A 1 89 ? 13.719 1.136 3.354 1.00 85.06 89 ASP A N 1
ATOM 708 C CA . ASP A 1 89 ? 14.188 2.469 2.991 1.00 85.06 89 ASP A CA 1
ATOM 709 C C . ASP A 1 89 ? 13.276 3.555 3.570 1.00 85.06 89 ASP A C 1
ATOM 711 O O . ASP A 1 89 ? 13.746 4.511 4.194 1.00 85.06 89 ASP A O 1
ATOM 715 N N . ALA A 1 90 ? 11.961 3.351 3.476 1.00 78.94 90 ALA A N 1
ATOM 716 C CA . ALA A 1 90 ? 10.986 4.254 4.062 1.00 78.94 90 ALA A CA 1
ATOM 717 C C . ALA A 1 90 ? 11.095 4.350 5.589 1.00 78.94 90 ALA A C 1
ATOM 719 O O . ALA A 1 90 ? 11.048 5.462 6.121 1.00 78.94 90 ALA A O 1
ATOM 720 N N . LEU A 1 91 ? 11.305 3.221 6.280 1.00 83.19 91 LEU A N 1
ATOM 721 C CA . LEU A 1 91 ? 11.558 3.205 7.722 1.00 83.19 91 LEU A CA 1
ATOM 722 C C . LEU A 1 91 ? 12.854 3.958 8.067 1.00 83.19 91 LEU A C 1
ATOM 724 O O . LEU A 1 91 ? 12.873 4.777 8.985 1.00 83.19 91 LEU A O 1
ATOM 728 N N . CYS A 1 92 ? 13.946 3.708 7.338 1.00 85.62 92 CYS A N 1
ATOM 729 C CA . CYS A 1 92 ? 15.222 4.400 7.538 1.00 85.62 92 CYS A CA 1
ATOM 730 C C . CYS A 1 92 ? 15.088 5.908 7.345 1.00 85.62 92 CYS A C 1
ATOM 732 O O . CYS A 1 92 ? 15.679 6.681 8.099 1.00 85.62 92 CYS A O 1
ATOM 734 N N . PHE A 1 93 ? 14.322 6.336 6.347 1.00 76.94 93 PHE A N 1
ATOM 735 C CA . PHE A 1 93 ? 14.085 7.748 6.108 1.00 76.94 93 PHE A CA 1
ATOM 736 C C . PHE A 1 93 ? 13.213 8.358 7.211 1.00 76.94 93 PHE A C 1
ATOM 738 O O . PHE A 1 93 ? 13.587 9.398 7.755 1.00 76.94 93 PHE A O 1
ATOM 745 N N . SER A 1 94 ? 12.098 7.725 7.600 1.00 72.88 94 SER A N 1
ATOM 746 C CA . SER A 1 94 ? 11.231 8.265 8.662 1.00 72.88 94 SER A CA 1
ATOM 747 C C . SER A 1 94 ? 11.929 8.401 10.002 1.00 72.88 94 SER A C 1
ATOM 749 O O . SER A 1 94 ? 11.669 9.349 10.741 1.00 72.88 94 SER A O 1
ATOM 751 N N . TRP A 1 95 ? 12.926 7.559 10.256 1.00 75.94 95 TRP A N 1
ATOM 752 C CA . TRP A 1 95 ? 13.776 7.688 11.432 1.00 75.94 95 TRP A CA 1
ATOM 753 C C . TRP A 1 95 ? 14.771 8.862 11.379 1.00 75.94 95 TRP A C 1
ATOM 755 O O . TRP A 1 95 ? 15.179 9.391 12.421 1.00 75.94 95 TRP A O 1
ATOM 765 N N . LYS A 1 96 ? 15.186 9.310 10.185 1.00 63.88 96 LYS A N 1
ATOM 766 C CA . LYS A 1 96 ? 16.108 10.453 10.030 1.00 63.88 96 LYS A CA 1
ATOM 767 C C . LYS A 1 96 ? 15.447 11.775 10.419 1.00 63.88 96 LYS A C 1
ATOM 769 O O . LYS A 1 96 ? 16.088 12.555 11.123 1.00 63.88 96 LYS A O 1
ATOM 774 N N . ASP A 1 97 ? 14.173 11.955 10.075 1.00 57.47 97 ASP A N 1
ATOM 775 C CA . ASP A 1 97 ? 13.392 13.186 10.292 1.00 57.47 97 ASP A CA 1
ATOM 776 C C . ASP A 1 97 ? 12.805 13.333 11.707 1.00 57.47 97 ASP A C 1
ATOM 778 O O . ASP A 1 97 ? 12.073 14.283 11.983 1.00 57.47 97 ASP A O 1
ATOM 782 N N . SER A 1 98 ? 13.147 12.448 12.648 1.00 50.66 98 SER A N 1
ATOM 783 C CA . SER A 1 98 ? 12.651 12.479 14.036 1.00 50.66 98 SER A CA 1
ATOM 784 C C . SER A 1 98 ? 13.065 13.724 14.852 1.00 50.66 98 SER A C 1
ATOM 786 O O . SER A 1 98 ? 12.812 13.785 16.052 1.00 50.66 98 SER A O 1
ATOM 788 N N . THR A 1 99 ? 13.733 14.702 14.232 1.00 44.22 99 THR A N 1
ATOM 789 C CA . THR A 1 99 ? 13.954 16.062 14.753 1.00 44.22 99 THR A CA 1
ATOM 790 C C . THR A 1 99 ? 12.866 17.049 14.313 1.00 44.22 99 THR A C 1
ATOM 792 O O . THR A 1 99 ? 13.018 18.252 14.519 1.00 44.22 99 THR A O 1
ATOM 795 N N . ASN A 1 100 ? 11.780 16.578 13.691 1.00 40.19 100 ASN A N 1
ATOM 796 C CA . ASN A 1 100 ? 10.681 17.429 13.253 1.00 40.19 100 ASN A CA 1
ATOM 797 C C . ASN A 1 100 ? 10.023 18.151 14.450 1.00 40.19 100 ASN A C 1
ATOM 799 O O . ASN A 1 100 ? 9.505 17.487 15.349 1.00 40.19 100 ASN A O 1
ATOM 803 N N . PRO A 1 101 ? 9.924 19.495 14.439 1.00 38.66 101 PRO A N 1
ATOM 804 C CA . PRO A 1 101 ? 9.199 20.274 15.451 1.00 38.66 101 PRO A CA 1
ATOM 805 C C . PRO A 1 101 ? 7.666 20.069 15.423 1.00 38.66 101 PRO A C 1
ATOM 807 O O . PRO A 1 101 ? 6.941 20.755 16.138 1.00 38.66 101 PRO A O 1
ATOM 810 N N . HIS A 1 102 ? 7.164 19.129 14.610 1.00 42.50 102 HIS A N 1
ATOM 811 C CA . HIS A 1 102 ? 5.740 18.848 14.393 1.00 42.50 102 HIS A CA 1
ATOM 812 C C . HIS A 1 102 ? 5.284 17.438 14.824 1.00 42.50 102 HIS A C 1
ATOM 814 O O . HIS A 1 102 ? 4.189 17.023 14.464 1.00 42.50 102 HIS A O 1
ATOM 820 N N . GLY A 1 103 ? 6.074 16.726 15.636 1.00 39.12 103 GLY A N 1
ATOM 821 C CA . GLY A 1 103 ? 5.535 15.710 16.554 1.00 39.12 103 GLY A CA 1
ATOM 822 C C . GLY A 1 103 ? 4.982 14.405 15.962 1.00 39.12 103 GLY A C 1
ATOM 823 O O . GLY A 1 103 ? 4.221 13.738 16.652 1.00 39.12 103 GLY A O 1
ATOM 824 N N . SER A 1 104 ? 5.339 13.995 14.740 1.00 47.03 104 SER A N 1
ATOM 825 C CA . SER A 1 104 ? 4.995 12.638 14.286 1.00 47.03 104 SER A CA 1
ATOM 826 C C . SER A 1 104 ? 5.871 11.612 15.013 1.00 47.03 104 SER A C 1
ATOM 828 O O . SER A 1 104 ? 7.076 11.515 14.760 1.00 47.03 104 SER A O 1
ATOM 830 N N . GLU A 1 105 ? 5.270 10.887 15.952 1.00 56.97 105 GLU A N 1
ATOM 831 C CA . GLU A 1 105 ? 5.896 9.785 16.678 1.00 56.97 105 GLU A CA 1
ATOM 832 C C . GLU A 1 105 ? 6.333 8.653 15.730 1.00 56.97 105 GLU A C 1
ATOM 834 O O . GLU A 1 105 ? 5.813 8.487 14.629 1.00 56.97 105 GLU A O 1
ATOM 839 N N . ARG A 1 106 ? 7.327 7.870 16.164 1.00 67.56 106 ARG A N 1
ATOM 840 C CA . ARG A 1 106 ? 7.889 6.722 15.426 1.00 67.56 106 ARG A CA 1
ATOM 841 C C . ARG A 1 106 ? 6.767 5.771 14.982 1.00 67.56 106 ARG A C 1
ATOM 843 O O . ARG A 1 106 ? 5.946 5.439 15.841 1.00 67.56 106 ARG A O 1
ATOM 850 N N . PRO A 1 107 ? 6.763 5.249 13.737 1.00 69.81 107 PRO A N 1
ATOM 851 C CA . PRO A 1 107 ? 5.684 4.384 13.268 1.00 69.81 107 PRO A CA 1
ATOM 852 C C . PRO A 1 107 ? 5.581 3.132 14.150 1.00 69.81 107 PRO A C 1
ATOM 854 O O . PRO A 1 107 ? 6.499 2.316 14.195 1.00 69.81 107 PRO A O 1
ATOM 857 N N . GLN A 1 108 ? 4.480 2.998 14.896 1.00 74.94 108 GLN A N 1
ATOM 858 C CA . GLN A 1 108 ? 4.267 1.891 15.843 1.00 74.94 108 GLN A CA 1
ATOM 859 C C . GLN A 1 108 ? 3.587 0.666 15.221 1.00 74.94 108 GLN A C 1
ATOM 861 O O . GLN A 1 108 ? 3.616 -0.409 15.836 1.00 74.94 108 GLN A O 1
ATOM 866 N N . THR A 1 109 ? 2.989 0.850 14.042 1.00 80.00 109 THR A N 1
ATOM 867 C CA . THR A 1 109 ? 2.083 -0.071 13.341 1.00 80.00 109 THR A CA 1
ATOM 868 C C . THR A 1 109 ? 2.461 -0.154 11.860 1.00 80.00 109 THR A C 1
ATOM 870 O O . THR A 1 109 ? 3.208 0.698 11.360 1.00 80.00 109 THR A O 1
ATOM 873 N N . MET A 1 110 ? 1.983 -1.177 11.143 1.00 82.25 110 MET A N 1
ATOM 874 C CA . MET A 1 110 ? 2.217 -1.260 9.697 1.00 82.25 110 MET A CA 1
ATOM 875 C C . MET A 1 110 ? 1.556 -0.079 8.982 1.00 82.25 110 MET A C 1
ATOM 877 O O . MET A 1 110 ? 2.162 0.539 8.112 1.00 82.25 110 MET A O 1
ATOM 881 N N . THR A 1 111 ? 0.346 0.285 9.394 1.00 87.38 111 THR A N 1
ATOM 882 C CA . THR A 1 111 ? -0.424 1.400 8.837 1.00 87.38 111 THR A CA 1
ATOM 883 C C . THR A 1 111 ? 0.336 2.719 8.939 1.00 87.38 111 THR A C 1
ATOM 885 O O . THR A 1 111 ? 0.428 3.449 7.954 1.00 87.38 111 THR A O 1
ATOM 888 N N . ALA A 1 112 ? 0.962 3.001 10.088 1.00 83.81 112 ALA A N 1
ATOM 889 C CA . ALA A 1 112 ? 1.781 4.200 10.260 1.00 83.81 112 ALA A CA 1
ATOM 890 C C . ALA A 1 112 ? 2.985 4.223 9.299 1.00 83.81 112 ALA A C 1
ATOM 892 O O . ALA A 1 112 ? 3.270 5.251 8.689 1.00 83.81 112 ALA A O 1
ATOM 893 N N . LEU A 1 113 ? 3.653 3.079 9.102 1.00 81.44 113 LEU A N 1
ATOM 894 C CA . LEU A 1 113 ? 4.761 2.971 8.148 1.00 81.44 113 LEU A CA 1
ATOM 895 C C . LEU A 1 113 ? 4.299 3.218 6.701 1.00 81.44 113 LEU A C 1
ATOM 897 O O . LEU A 1 113 ? 4.980 3.907 5.945 1.00 81.44 113 LEU A O 1
ATOM 901 N N . TYR A 1 114 ? 3.139 2.688 6.311 1.00 85.25 114 TYR A N 1
ATOM 902 C CA . TYR A 1 114 ? 2.595 2.897 4.967 1.00 85.25 114 TYR A CA 1
ATOM 903 C C . TYR A 1 114 ? 2.106 4.331 4.736 1.00 85.25 114 TYR A C 1
ATOM 905 O O . TYR A 1 114 ? 2.286 4.850 3.636 1.00 85.25 114 TYR A O 1
ATOM 913 N N . ARG A 1 115 ? 1.594 5.018 5.764 1.00 86.50 115 ARG A N 1
ATOM 914 C CA . ARG A 1 115 ? 1.311 6.464 5.703 1.00 86.50 115 ARG A CA 1
ATOM 915 C C . ARG A 1 115 ? 2.577 7.284 5.448 1.00 86.50 115 ARG A C 1
ATOM 917 O O . ARG A 1 115 ? 2.553 8.211 4.638 1.00 86.50 115 ARG A O 1
ATOM 924 N N . ASP A 1 116 ? 3.692 6.919 6.083 1.00 81.00 116 ASP A N 1
ATOM 925 C CA . ASP A 1 116 ? 4.989 7.556 5.831 1.00 81.00 116 ASP A CA 1
ATOM 926 C C . ASP A 1 116 ? 5.481 7.300 4.397 1.00 81.00 116 ASP A C 1
ATOM 928 O O . ASP A 1 116 ? 5.965 8.224 3.737 1.00 81.00 116 ASP A O 1
ATOM 932 N N . ILE A 1 117 ? 5.348 6.062 3.901 1.00 81.06 117 ILE A N 1
ATOM 933 C CA . ILE A 1 117 ? 5.662 5.703 2.506 1.00 81.06 117 ILE A CA 1
ATOM 934 C C . ILE A 1 117 ? 4.824 6.549 1.546 1.00 81.06 117 ILE A C 1
ATOM 936 O O . ILE A 1 117 ? 5.370 7.154 0.620 1.00 81.06 117 ILE A O 1
ATOM 940 N N . GLU A 1 118 ? 3.512 6.614 1.778 1.00 86.25 118 GLU A N 1
ATOM 941 C CA . GLU A 1 118 ? 2.580 7.368 0.950 1.00 86.25 118 GLU A CA 1
ATOM 942 C C . GLU A 1 118 ? 2.972 8.846 0.883 1.00 86.25 118 GLU A C 1
ATOM 944 O O . GLU A 1 118 ? 3.124 9.393 -0.211 1.00 86.25 118 GLU A O 1
ATOM 949 N N . LEU A 1 119 ? 3.195 9.482 2.038 1.00 84.88 119 LEU A N 1
ATOM 950 C CA . LEU A 1 119 ? 3.598 10.882 2.098 1.00 84.88 119 LEU A CA 1
ATOM 951 C C . LEU A 1 119 ? 4.856 11.129 1.263 1.00 84.88 119 LEU A C 1
ATOM 953 O O . LEU A 1 119 ? 4.883 12.053 0.455 1.00 84.88 119 LEU A O 1
ATOM 957 N N . ARG A 1 120 ? 5.887 10.295 1.412 1.00 79.06 120 ARG A N 1
ATOM 958 C CA . ARG A 1 120 ? 7.167 10.466 0.704 1.00 79.06 120 ARG A CA 1
ATOM 959 C C . ARG A 1 120 ? 7.029 10.324 -0.798 1.00 79.06 120 ARG A C 1
ATOM 961 O O . ARG A 1 120 ? 7.583 11.128 -1.551 1.00 79.06 120 ARG A O 1
ATOM 968 N N . LEU A 1 121 ? 6.304 9.300 -1.232 1.00 82.69 121 LEU A N 1
ATOM 969 C CA . LEU A 1 121 ? 6.059 9.080 -2.648 1.00 82.69 121 LEU A CA 1
ATOM 970 C C . LEU A 1 121 ? 5.247 10.238 -3.230 1.00 82.69 121 LEU A C 1
ATOM 972 O O . LEU A 1 121 ? 5.609 10.730 -4.297 1.00 82.69 121 LEU A O 1
ATOM 976 N N . TRP A 1 122 ? 4.282 10.789 -2.489 1.00 86.25 122 TRP A N 1
ATOM 977 C CA . TRP A 1 122 ? 3.593 12.004 -2.915 1.00 86.25 122 TRP A CA 1
ATOM 978 C C . TRP A 1 122 ? 4.474 13.248 -2.944 1.00 86.25 122 TRP A C 1
ATOM 980 O O . TRP A 1 122 ? 4.420 14.000 -3.911 1.00 86.25 122 TRP A O 1
ATOM 990 N N . GLN A 1 123 ? 5.338 13.461 -1.953 1.00 83.12 123 GLN A N 1
ATOM 991 C CA . GLN A 1 123 ? 6.286 14.580 -1.962 1.00 83.12 123 GLN A CA 1
ATOM 992 C C . GLN A 1 123 ? 7.239 14.521 -3.165 1.00 83.12 123 GLN A C 1
ATOM 994 O O . GLN A 1 123 ? 7.623 15.566 -3.696 1.00 83.12 123 GLN A O 1
ATOM 999 N N . LYS A 1 124 ? 7.608 13.313 -3.609 1.00 81.38 124 LYS A N 1
ATOM 1000 C CA . LYS A 1 124 ? 8.383 13.091 -4.835 1.00 81.38 124 LYS A CA 1
ATOM 1001 C C . LYS A 1 124 ? 7.541 13.354 -6.085 1.00 81.38 124 LYS A C 1
ATOM 1003 O O . LYS A 1 124 ? 7.965 14.096 -6.967 1.00 81.38 124 LYS A O 1
ATOM 1008 N N . ASP A 1 125 ? 6.360 12.754 -6.156 1.00 82.81 125 ASP A N 1
ATOM 1009 C CA . ASP A 1 125 ? 5.543 12.715 -7.368 1.00 82.81 125 ASP A CA 1
ATOM 1010 C C . ASP A 1 125 ? 4.816 14.034 -7.641 1.00 82.81 125 ASP A C 1
ATOM 1012 O O . ASP A 1 125 ? 4.721 14.435 -8.795 1.00 82.81 125 ASP A O 1
ATOM 1016 N N . ALA A 1 126 ? 4.403 14.773 -6.607 1.00 82.56 126 ALA A N 1
ATOM 1017 C CA . ALA A 1 126 ? 3.723 16.064 -6.745 1.00 82.56 126 ALA A CA 1
ATOM 1018 C C . ALA A 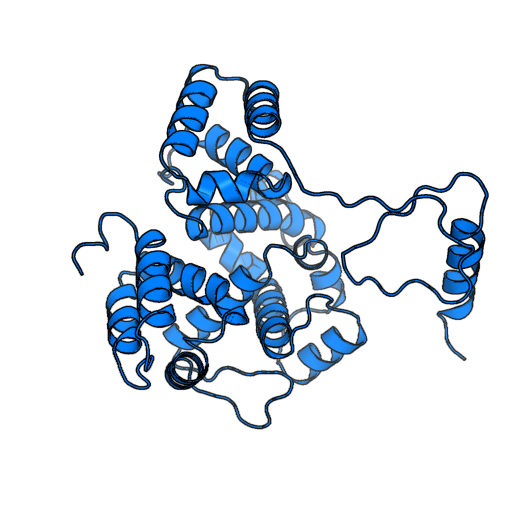1 126 ? 4.556 17.104 -7.515 1.00 82.56 126 ALA A C 1
ATOM 1020 O O . ALA A 1 126 ? 4.000 17.975 -8.180 1.00 82.56 126 ALA A O 1
ATOM 1021 N N . TYR A 1 127 ? 5.889 17.018 -7.444 1.00 76.25 127 TYR A N 1
ATOM 1022 C CA . TYR A 1 127 ? 6.771 17.858 -8.256 1.00 76.25 127 TYR A CA 1
ATOM 1023 C C . TYR A 1 127 ? 6.785 17.426 -9.728 1.00 76.25 127 TYR A C 1
ATOM 1025 O O . TYR A 1 127 ? 6.680 18.266 -10.617 1.00 76.25 127 TYR A O 1
ATOM 1033 N N . HIS A 1 128 ? 6.886 16.121 -9.991 1.00 73.12 128 HIS A N 1
ATOM 1034 C CA . HIS A 1 128 ? 6.899 15.581 -11.355 1.00 73.12 128 HIS A CA 1
ATOM 1035 C C . HIS A 1 128 ? 5.558 15.744 -12.076 1.00 73.12 128 HIS A C 1
ATOM 1037 O O . HIS A 1 128 ? 5.542 15.914 -13.287 1.00 73.12 128 HIS A O 1
ATOM 1043 N N . MET A 1 129 ? 4.462 15.737 -11.320 1.00 73.06 129 MET A N 1
ATOM 1044 C CA . MET A 1 129 ? 3.094 15.929 -11.803 1.00 73.06 129 MET A CA 1
ATOM 1045 C C . MET A 1 129 ? 2.710 17.407 -11.979 1.00 73.06 129 MET A C 1
ATOM 1047 O O . MET A 1 129 ? 1.538 17.704 -12.184 1.00 73.06 129 MET A O 1
ATOM 1051 N N . GLU A 1 130 ? 3.663 18.337 -11.829 1.00 70.00 130 GLU A N 1
ATOM 1052 C CA . GLU A 1 130 ? 3.449 19.794 -11.902 1.00 70.00 130 GLU A CA 1
ATOM 1053 C C . GLU A 1 130 ? 2.378 20.330 -10.927 1.00 70.00 130 GLU A C 1
ATOM 1055 O O . GLU A 1 130 ? 1.946 21.478 -11.018 1.00 70.00 130 GLU A O 1
ATOM 1060 N N . ALA A 1 131 ? 1.990 19.535 -9.923 1.00 65.38 131 ALA A N 1
ATOM 1061 C CA . ALA A 1 131 ? 1.031 19.926 -8.892 1.00 65.38 131 ALA A CA 1
ATOM 1062 C C . ALA A 1 131 ? 1.615 20.989 -7.940 1.00 65.38 131 ALA A C 1
ATOM 1064 O O . ALA A 1 131 ? 0.886 21.673 -7.216 1.00 65.38 131 ALA A O 1
ATOM 1065 N N . SER A 1 132 ? 2.941 21.166 -7.931 1.00 69.94 132 SER A N 1
ATOM 1066 C CA . SER A 1 132 ? 3.600 22.278 -7.250 1.00 69.94 132 SER A CA 1
ATOM 1067 C C . SER A 1 132 ? 4.817 22.803 -7.999 1.00 69.94 132 SER A C 1
ATOM 1069 O O . SER A 1 132 ? 5.627 22.046 -8.523 1.00 69.94 132 SER A O 1
ATOM 1071 N N . ASN A 1 133 ? 5.024 24.118 -7.917 1.00 71.62 133 ASN A N 1
ATOM 1072 C CA . ASN A 1 133 ? 6.111 24.820 -8.607 1.00 71.62 133 ASN A CA 1
ATOM 1073 C C . ASN A 1 133 ? 7.483 24.691 -7.908 1.00 71.62 133 ASN A C 1
ATOM 1075 O O . ASN A 1 133 ? 8.452 25.303 -8.351 1.00 71.62 133 ASN A O 1
ATOM 1079 N N . SER A 1 134 ? 7.581 23.973 -6.781 1.00 76.62 134 SER A N 1
ATOM 1080 C CA . SER A 1 134 ? 8.828 23.843 -6.013 1.00 76.62 134 SER A CA 1
ATOM 1081 C C . SER A 1 134 ? 8.944 22.487 -5.320 1.00 76.62 134 SER A C 1
ATOM 1083 O O . SER A 1 134 ? 8.118 22.130 -4.479 1.00 76.62 134 SER A O 1
ATOM 1085 N N . LEU A 1 135 ? 10.031 21.772 -5.625 1.00 74.44 135 LEU A N 1
ATOM 1086 C CA . LEU A 1 135 ? 10.382 20.501 -4.994 1.00 74.44 135 LEU A CA 1
ATOM 1087 C C . LEU A 1 135 ? 10.637 20.651 -3.486 1.00 74.44 135 LEU A C 1
ATOM 1089 O O . LEU A 1 135 ? 10.253 19.778 -2.712 1.00 74.44 135 LEU A O 1
ATOM 1093 N N . GLU A 1 136 ? 11.247 21.757 -3.051 1.00 75.56 136 GLU A N 1
ATOM 1094 C CA . GLU A 1 136 ? 11.472 22.010 -1.621 1.00 75.56 136 GLU A CA 1
ATOM 1095 C C . GLU A 1 136 ? 10.154 22.209 -0.875 1.00 75.56 136 GLU A C 1
ATOM 1097 O O . GLU A 1 136 ? 9.960 21.656 0.209 1.00 75.56 136 GLU A O 1
ATOM 1102 N N . LYS A 1 137 ? 9.203 22.915 -1.498 1.00 77.69 137 LYS A N 1
ATOM 1103 C CA . LYS A 1 137 ? 7.860 23.077 -0.943 1.00 77.69 137 LYS A CA 1
ATOM 1104 C C . LYS A 1 137 ? 7.176 21.721 -0.790 1.00 77.69 137 LYS A C 1
ATOM 1106 O O . LYS A 1 137 ? 6.682 21.443 0.298 1.00 77.69 137 LYS A O 1
ATOM 1111 N N . CYS A 1 138 ? 7.202 20.867 -1.819 1.00 77.12 138 CYS A N 1
ATOM 1112 C CA . CYS A 1 138 ? 6.652 19.511 -1.735 1.00 77.12 138 CYS A CA 1
ATOM 1113 C C . CYS A 1 138 ? 7.279 18.714 -0.589 1.00 77.12 138 CYS A C 1
ATOM 1115 O O . CYS A 1 138 ? 6.549 18.205 0.250 1.00 77.12 138 CYS A O 1
ATOM 1117 N N . ARG A 1 139 ? 8.614 18.672 -0.493 1.00 76.94 139 ARG A N 1
ATOM 1118 C CA . ARG A 1 139 ? 9.337 17.931 0.560 1.00 76.94 139 ARG A CA 1
ATOM 1119 C C . ARG A 1 139 ? 9.017 18.402 1.980 1.00 76.94 139 ARG A C 1
ATOM 1121 O O . ARG A 1 139 ? 9.075 17.605 2.907 1.00 76.94 139 ARG A O 1
ATOM 1128 N N . SER A 1 140 ? 8.675 19.677 2.150 1.00 76.81 140 SER A N 1
ATOM 1129 C CA . SER A 1 140 ? 8.278 20.245 3.446 1.00 76.81 140 SER A CA 1
ATOM 1130 C C . SER A 1 140 ? 6.787 20.102 3.782 1.00 76.81 140 SER A C 1
ATOM 1132 O O . SER A 1 140 ? 6.391 20.399 4.909 1.00 76.81 140 SER A O 1
ATOM 1134 N N . MET A 1 141 ? 5.935 19.689 2.832 1.00 80.75 141 MET A N 1
ATOM 1135 C CA . MET A 1 141 ? 4.497 19.583 3.085 1.00 80.75 141 MET A CA 1
ATOM 1136 C C . MET A 1 141 ? 4.203 18.465 4.080 1.00 80.75 141 MET A C 1
ATOM 1138 O O . MET A 1 141 ? 4.674 17.337 3.935 1.00 80.75 141 MET A O 1
ATOM 1142 N N . ASN A 1 142 ? 3.355 18.782 5.056 1.00 79.69 142 ASN A N 1
ATOM 1143 C CA . ASN A 1 142 ? 2.779 17.782 5.941 1.00 79.69 142 ASN A CA 1
ATOM 1144 C C . ASN A 1 142 ? 1.744 16.915 5.206 1.00 79.69 142 ASN A C 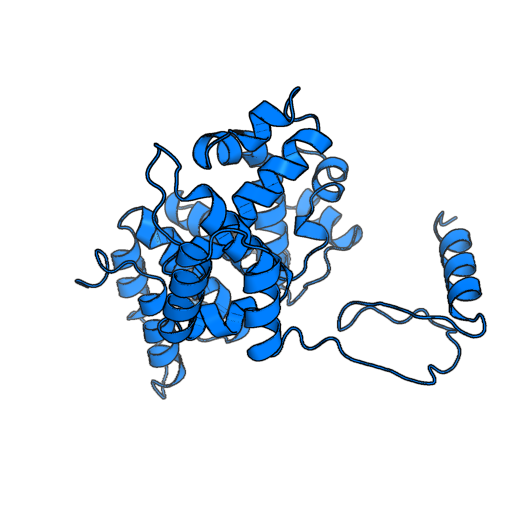1
ATOM 1146 O O . ASN A 1 142 ? 1.254 17.274 4.131 1.00 79.69 142 ASN A O 1
ATOM 1150 N N . LEU A 1 143 ? 1.385 15.791 5.834 1.00 79.19 143 LEU A N 1
ATOM 1151 C CA . LEU A 1 143 ? 0.438 14.824 5.281 1.00 79.19 143 LEU A CA 1
ATOM 1152 C C . LEU A 1 143 ? -0.883 15.472 4.862 1.00 79.19 143 LEU A C 1
ATOM 1154 O O . LEU A 1 143 ? -1.288 15.313 3.722 1.00 79.19 143 LEU A O 1
ATOM 1158 N N . HIS A 1 144 ? -1.503 16.270 5.731 1.00 82.69 144 HIS A N 1
ATOM 1159 C CA . HIS A 1 144 ? -2.797 16.892 5.439 1.00 82.69 144 HIS A CA 1
ATOM 1160 C C . HIS A 1 144 ? -2.774 17.779 4.182 1.00 82.69 144 HIS A C 1
ATOM 1162 O O . HIS A 1 144 ? -3.679 17.731 3.348 1.00 82.69 144 HIS A O 1
ATOM 1168 N N . SER A 1 145 ? -1.725 18.590 4.028 1.00 84.69 145 SER A N 1
ATOM 1169 C CA . SER A 1 145 ? -1.570 19.457 2.855 1.00 84.69 145 SER A CA 1
ATOM 1170 C C . SER A 1 145 ? -1.347 18.636 1.589 1.00 84.69 145 SER A C 1
ATOM 1172 O O . SER A 1 145 ? -1.898 18.967 0.540 1.00 84.69 145 SER A O 1
ATOM 1174 N N . MET A 1 146 ? -0.567 17.558 1.699 1.00 85.88 146 MET A N 1
ATOM 1175 C CA . MET A 1 146 ? -0.286 16.662 0.585 1.00 85.88 146 MET A CA 1
ATOM 1176 C C . MET A 1 146 ? -1.524 15.864 0.164 1.00 85.88 146 MET A C 1
ATOM 1178 O O . MET A 1 146 ? -1.818 15.779 -1.022 1.00 85.88 146 MET A O 1
ATOM 1182 N N . GLU A 1 147 ? -2.302 15.355 1.119 1.00 86.19 147 GLU A N 1
ATOM 1183 C CA . GLU A 1 147 ? -3.566 14.661 0.858 1.00 86.19 147 GLU A CA 1
ATOM 1184 C C . GLU A 1 147 ? -4.561 15.558 0.130 1.00 86.19 147 GLU A C 1
ATOM 1186 O O . GLU A 1 147 ? -5.227 15.110 -0.796 1.00 86.19 147 GLU A O 1
ATOM 1191 N N . LYS A 1 148 ? -4.637 16.841 0.502 1.00 86.88 148 LYS A N 1
ATOM 1192 C CA . LYS A 1 148 ? -5.490 17.803 -0.200 1.00 86.88 148 LYS A CA 1
ATOM 1193 C C . LYS A 1 148 ? -4.993 18.082 -1.618 1.00 86.88 148 LYS A C 1
ATOM 1195 O O . LYS A 1 148 ? -5.809 18.207 -2.525 1.00 86.88 148 LYS A O 1
ATOM 1200 N N . LEU A 1 149 ? -3.678 18.204 -1.801 1.00 86.62 149 LEU A N 1
ATOM 1201 C CA . LEU A 1 149 ? -3.074 18.461 -3.109 1.00 86.62 149 LEU A CA 1
ATOM 1202 C C . LEU A 1 149 ? -3.279 17.284 -4.069 1.00 86.62 149 LEU A C 1
ATOM 1204 O O . LEU A 1 149 ? -3.607 17.491 -5.232 1.00 86.62 149 LEU A O 1
ATOM 1208 N N . MET A 1 150 ? -3.112 16.063 -3.566 1.00 88.31 150 MET A N 1
ATOM 1209 C CA . MET A 1 150 ? -3.163 14.828 -4.347 1.00 88.31 150 MET A CA 1
ATOM 1210 C C . MET A 1 150 ? -4.522 14.123 -4.258 1.00 88.31 150 MET A C 1
ATOM 1212 O O . MET A 1 150 ? -4.614 12.957 -4.626 1.00 88.31 150 MET A O 1
ATOM 1216 N N . ALA A 1 151 ? -5.575 14.794 -3.778 1.00 88.19 151 ALA A N 1
ATOM 1217 C CA . ALA A 1 151 ? -6.859 14.168 -3.453 1.00 88.19 151 ALA A CA 1
ATOM 1218 C C . ALA A 1 151 ? -7.491 13.437 -4.648 1.00 88.19 151 ALA A C 1
ATOM 1220 O O . ALA A 1 151 ? -7.924 12.294 -4.517 1.00 88.19 151 ALA A O 1
ATOM 1221 N N . GLU A 1 152 ? -7.514 14.073 -5.822 1.00 87.06 152 GLU A N 1
ATOM 1222 C CA . GLU A 1 152 ? -8.120 13.484 -7.020 1.00 87.06 152 GLU A CA 1
ATOM 1223 C C . GLU A 1 152 ? -7.308 12.286 -7.531 1.00 87.06 152 GLU A C 1
ATOM 1225 O O . GLU A 1 152 ? -7.868 11.214 -7.755 1.00 87.06 152 GLU A O 1
ATOM 1230 N N . THR A 1 153 ? -5.981 12.425 -7.633 1.00 88.56 153 THR A N 1
ATOM 1231 C CA . THR A 1 153 ? -5.073 11.337 -8.041 1.00 88.56 153 THR A CA 1
ATOM 1232 C C . THR A 1 153 ? -5.100 10.173 -7.048 1.00 88.56 153 THR A C 1
ATOM 1234 O O . THR A 1 153 ? -5.161 9.013 -7.456 1.00 88.56 153 THR A O 1
ATOM 1237 N N . SER A 1 154 ? -5.101 10.467 -5.745 1.00 89.56 154 SER A N 1
ATOM 1238 C CA . SER A 1 154 ? -5.233 9.467 -4.682 1.00 89.56 154 SER A CA 1
ATOM 1239 C C . SER A 1 154 ? -6.563 8.727 -4.802 1.00 89.56 154 SER A C 1
ATOM 1241 O O . SER A 1 154 ? -6.576 7.503 -4.729 1.00 89.56 154 SER A O 1
ATOM 1243 N N . GLY A 1 155 ? -7.661 9.430 -5.100 1.00 91.19 155 GLY A N 1
ATOM 1244 C CA . GLY A 1 155 ? -8.967 8.817 -5.347 1.00 91.19 155 GLY A CA 1
ATOM 1245 C C . GLY A 1 155 ? -8.954 7.784 -6.479 1.00 91.19 155 GLY A C 1
ATOM 1246 O O . GLY A 1 155 ? -9.552 6.716 -6.333 1.00 91.19 155 GLY A O 1
ATOM 1247 N N . VAL A 1 156 ? -8.228 8.048 -7.573 1.00 91.06 156 VAL A N 1
ATOM 1248 C CA . VAL A 1 156 ? -8.075 7.070 -8.666 1.00 91.06 156 VAL A CA 1
ATOM 1249 C C . VAL A 1 156 ? -7.297 5.841 -8.205 1.00 91.06 156 VAL A C 1
ATOM 1251 O O . VAL A 1 156 ? -7.735 4.719 -8.444 1.00 91.06 156 VAL A O 1
ATOM 1254 N N . ILE A 1 157 ? -6.162 6.028 -7.525 1.00 91.25 157 ILE A N 1
ATOM 1255 C CA . ILE A 1 157 ? -5.319 4.915 -7.053 1.00 91.25 157 ILE A CA 1
ATOM 1256 C C . ILE A 1 157 ? -6.073 4.055 -6.041 1.00 91.25 157 ILE A C 1
ATOM 1258 O O . ILE A 1 157 ? -6.038 2.832 -6.128 1.00 91.25 157 ILE A O 1
ATOM 1262 N N . GLN A 1 158 ? -6.803 4.685 -5.123 1.00 93.31 158 GLN A N 1
ATOM 1263 C CA . GLN A 1 158 ? -7.678 4.020 -4.164 1.00 93.31 158 GLN A CA 1
ATOM 1264 C C . GLN A 1 158 ? -8.748 3.165 -4.861 1.00 93.31 158 GLN A C 1
ATOM 1266 O O . GLN A 1 158 ? -8.929 2.000 -4.509 1.00 93.31 158 GLN A O 1
ATOM 1271 N N . ALA A 1 159 ? -9.421 3.706 -5.882 1.00 92.06 159 ALA A N 1
ATOM 1272 C CA . ALA A 1 159 ? -10.426 2.968 -6.645 1.00 92.06 159 ALA A CA 1
ATOM 1273 C C . ALA A 1 159 ? -9.820 1.810 -7.456 1.00 92.06 159 ALA A C 1
ATOM 1275 O O . ALA A 1 159 ? -10.371 0.708 -7.445 1.00 92.06 159 ALA A O 1
ATOM 1276 N N . LEU A 1 160 ? -8.678 2.038 -8.121 1.00 91.00 160 LEU A N 1
ATOM 1277 C CA . LEU A 1 160 ? -7.933 1.004 -8.848 1.00 91.00 160 LEU A CA 1
ATOM 1278 C C . LEU A 1 160 ? -7.540 -0.140 -7.918 1.00 91.00 160 LEU A C 1
ATOM 1280 O O . LEU A 1 160 ? -7.789 -1.299 -8.239 1.00 91.00 160 LEU A O 1
ATOM 1284 N N . ALA A 1 161 ? -6.980 0.197 -6.758 1.00 91.81 161 ALA A N 1
ATOM 1285 C CA . ALA A 1 161 ? -6.524 -0.765 -5.776 1.00 91.81 161 ALA A CA 1
ATOM 1286 C C . ALA A 1 161 ? -7.681 -1.550 -5.150 1.00 91.81 161 ALA A C 1
ATOM 1288 O O . ALA A 1 161 ? -7.598 -2.768 -5.049 1.00 91.81 161 ALA A O 1
ATOM 1289 N N . PHE A 1 162 ? -8.789 -0.889 -4.796 1.00 93.56 162 PHE A N 1
ATOM 1290 C CA . PHE A 1 162 ? -9.965 -1.571 -4.255 1.00 93.56 162 PHE A CA 1
ATOM 1291 C C . PHE A 1 162 ? -10.612 -2.510 -5.279 1.00 93.56 162 PHE A C 1
ATOM 1293 O O . PHE A 1 162 ? -10.850 -3.675 -4.970 1.00 93.56 162 PHE A O 1
ATOM 1300 N N . CYS A 1 163 ? -10.849 -2.043 -6.510 1.00 91.56 163 CYS A N 1
ATOM 1301 C CA . CYS A 1 163 ? -11.397 -2.892 -7.571 1.00 91.56 163 CYS A CA 1
ATOM 1302 C C . CYS A 1 163 ? -10.423 -4.024 -7.935 1.00 91.56 163 CYS A C 1
ATOM 1304 O O . CYS A 1 163 ? -10.842 -5.146 -8.208 1.00 91.56 163 CYS A O 1
ATOM 1306 N N . GLY A 1 164 ? -9.115 -3.739 -7.934 1.00 89.25 164 GLY A N 1
ATOM 1307 C CA . GLY A 1 164 ? -8.071 -4.725 -8.209 1.00 89.25 164 GLY A CA 1
ATOM 1308 C C . GLY A 1 164 ? -8.085 -5.821 -7.159 1.00 89.25 164 GLY A C 1
ATOM 1309 O O . GLY A 1 164 ? -8.201 -6.997 -7.487 1.00 89.25 164 GLY A O 1
ATOM 1310 N N . LEU A 1 165 ? -8.129 -5.425 -5.887 1.00 89.56 165 LEU A N 1
ATOM 1311 C CA . LEU A 1 165 ? -8.267 -6.358 -4.785 1.00 89.56 165 LEU A CA 1
ATOM 1312 C C . LEU A 1 165 ? -9.569 -7.156 -4.878 1.00 89.56 165 LEU A C 1
ATOM 1314 O O . LEU A 1 165 ? -9.513 -8.344 -4.595 1.00 89.56 165 LEU A O 1
ATOM 1318 N N . CYS A 1 166 ? -10.694 -6.560 -5.309 1.00 89.62 166 CYS A N 1
ATOM 1319 C CA . CYS A 1 166 ? -11.995 -7.228 -5.521 1.00 89.62 166 CYS A CA 1
ATOM 1320 C C . CYS A 1 166 ? -12.018 -8.204 -6.715 1.00 89.62 166 CYS A C 1
ATOM 1322 O O . CYS A 1 166 ? -12.779 -9.176 -6.693 1.00 89.62 166 CYS A O 1
ATOM 1324 N N . SER A 1 167 ? -11.143 -8.016 -7.700 1.00 86.00 167 SER A N 1
ATOM 1325 C CA . SER A 1 167 ? -11.044 -8.854 -8.904 1.00 86.00 167 SER A CA 1
ATOM 1326 C C . SER A 1 167 ? -9.810 -9.768 -8.930 1.00 86.00 167 SER A C 1
ATOM 1328 O O . SER A 1 167 ? -9.572 -10.430 -9.939 1.00 86.00 167 SER A O 1
ATOM 1330 N N . ASP A 1 168 ? -9.048 -9.825 -7.829 1.00 82.94 168 ASP A N 1
ATOM 1331 C CA . ASP A 1 168 ? -7.779 -10.563 -7.708 1.00 82.94 168 ASP A CA 1
ATOM 1332 C C . ASP A 1 168 ? -6.745 -10.140 -8.773 1.00 82.94 168 ASP A C 1
ATOM 1334 O O . ASP A 1 168 ? -6.078 -10.948 -9.421 1.00 82.94 168 ASP A O 1
ATOM 1338 N N . ARG A 1 169 ? -6.658 -8.824 -9.002 1.00 79.50 169 ARG A N 1
ATOM 1339 C CA . ARG A 1 169 ? -5.769 -8.191 -9.979 1.00 79.50 169 ARG A CA 1
ATOM 1340 C C . ARG A 1 169 ? -4.768 -7.271 -9.301 1.00 79.50 169 ARG A C 1
ATOM 1342 O O . ARG A 1 169 ? -5.138 -6.304 -8.638 1.00 79.50 169 ARG A O 1
ATOM 1349 N N . THR A 1 170 ? -3.495 -7.531 -9.569 1.00 70.06 170 THR A N 1
ATOM 1350 C CA . THR A 1 170 ? -2.353 -6.728 -9.108 1.00 70.06 170 THR A CA 1
ATOM 1351 C C . THR A 1 170 ? -1.727 -5.885 -10.225 1.00 70.06 170 THR A C 1
ATOM 1353 O O . THR A 1 170 ? -0.965 -4.958 -9.950 1.00 70.06 170 THR A O 1
ATOM 1356 N N . ASP A 1 171 ? -2.078 -6.165 -11.485 1.00 73.56 171 ASP A N 1
ATOM 1357 C CA . ASP A 1 171 ? -1.663 -5.401 -12.658 1.00 73.56 171 ASP A CA 1
ATOM 1358 C C . ASP A 1 171 ? -2.783 -4.453 -13.115 1.00 73.56 171 ASP A C 1
ATOM 1360 O O . ASP A 1 171 ? -3.887 -4.875 -13.458 1.00 73.56 171 ASP A O 1
ATOM 1364 N N . PHE A 1 172 ? -2.482 -3.152 -13.150 1.00 80.06 172 PHE A N 1
ATOM 1365 C CA . PHE A 1 172 ? -3.392 -2.106 -13.628 1.00 80.06 172 PHE A CA 1
ATOM 1366 C C . PHE A 1 172 ? -3.055 -1.714 -15.069 1.00 80.06 172 PHE A C 1
ATOM 1368 O O . PHE A 1 172 ? -2.557 -0.613 -15.330 1.00 80.06 172 PHE A O 1
ATOM 1375 N N . ASP A 1 173 ? -3.269 -2.644 -15.999 1.00 79.44 173 ASP A N 1
ATOM 1376 C CA . ASP A 1 173 ? -3.073 -2.415 -17.433 1.00 79.44 173 ASP A CA 1
ATOM 1377 C C . ASP A 1 173 ? -4.003 -1.302 -17.984 1.00 79.44 173 ASP A C 1
ATOM 1379 O O . ASP A 1 173 ? -4.969 -0.915 -17.314 1.00 79.44 173 ASP A O 1
ATOM 1383 N N . PRO A 1 174 ? -3.718 -0.739 -19.175 1.00 82.62 174 PRO A N 1
ATOM 1384 C CA . PRO A 1 174 ? -4.519 0.347 -19.741 1.00 82.62 174 PRO A CA 1
ATOM 1385 C C . PRO A 1 174 ? -6.008 0.017 -19.905 1.00 82.62 174 PRO A C 1
ATOM 1387 O O . PRO A 1 174 ? -6.852 0.857 -19.594 1.00 82.62 174 PRO A O 1
ATOM 1390 N N . ASP A 1 175 ? -6.354 -1.206 -20.318 1.00 84.12 175 ASP A N 1
ATOM 1391 C CA . ASP A 1 175 ? -7.751 -1.613 -20.506 1.00 84.12 175 ASP A CA 1
ATOM 1392 C C . ASP A 1 175 ? -8.486 -1.642 -19.161 1.00 84.12 175 ASP A C 1
ATOM 1394 O O . ASP A 1 175 ? -9.638 -1.211 -19.044 1.00 84.12 175 ASP A O 1
ATOM 1398 N N . TYR A 1 176 ? -7.817 -2.137 -18.120 1.00 84.38 176 TYR A N 1
ATOM 1399 C CA . TYR A 1 176 ? -8.342 -2.153 -16.764 1.00 84.38 176 TYR A CA 1
ATOM 1400 C C . TYR A 1 176 ? -8.542 -0.737 -16.216 1.00 84.38 176 TYR A C 1
ATOM 1402 O O . TYR A 1 176 ? -9.616 -0.419 -15.695 1.00 84.38 176 TYR A O 1
ATOM 1410 N N . ARG A 1 177 ? -7.554 0.148 -16.391 1.00 87.12 177 ARG A N 1
ATOM 1411 C CA . ARG A 1 177 ? -7.674 1.552 -15.973 1.00 87.12 177 ARG A CA 1
ATOM 1412 C C . ARG A 1 177 ? -8.813 2.247 -16.703 1.00 87.12 177 ARG A C 1
ATOM 1414 O O . ARG A 1 177 ? -9.624 2.897 -16.047 1.00 87.12 177 ARG A O 1
ATOM 1421 N N . GLN A 1 178 ? -8.951 2.047 -18.012 1.00 86.88 178 GLN A N 1
ATOM 1422 C CA . GLN A 1 178 ? -10.040 2.631 -18.793 1.00 86.88 178 GLN A CA 1
ATOM 1423 C C . GLN A 1 178 ? -11.421 2.209 -18.269 1.00 86.88 178 GLN A C 1
ATOM 1425 O O . GLN A 1 178 ? -12.324 3.041 -18.170 1.00 86.88 178 GLN A O 1
ATOM 1430 N N . LYS A 1 179 ? -11.596 0.939 -17.880 1.00 88.50 179 LYS A N 1
ATOM 1431 C CA . LYS A 1 179 ? -12.851 0.463 -17.272 1.00 88.50 179 LYS A CA 1
ATOM 1432 C C . LYS A 1 179 ? -13.147 1.164 -15.946 1.00 88.50 179 LYS A C 1
ATOM 1434 O O . LYS A 1 179 ? -14.289 1.557 -15.711 1.00 88.50 179 LYS A O 1
ATOM 1439 N N . VAL A 1 180 ? -12.132 1.360 -15.103 1.00 88.06 180 VAL A N 1
ATOM 1440 C CA . VAL A 1 180 ? -12.277 2.096 -13.837 1.00 88.06 180 VAL A CA 1
ATOM 1441 C C . VAL A 1 180 ? -12.615 3.567 -14.107 1.00 88.06 180 VAL A C 1
ATOM 1443 O O . VAL A 1 180 ? -13.587 4.074 -13.557 1.00 88.06 180 VAL A O 1
ATOM 1446 N N . TYR A 1 181 ? -11.938 4.230 -15.043 1.00 88.00 181 TYR A N 1
ATOM 1447 C CA . TYR A 1 181 ? -12.293 5.587 -15.482 1.00 88.00 181 TYR A CA 1
ATOM 1448 C C . TYR A 1 181 ? -13.704 5.700 -16.077 1.00 88.00 181 TYR A C 1
ATOM 1450 O O . TYR A 1 181 ? -14.331 6.748 -15.971 1.00 88.00 181 TYR A O 1
ATOM 1458 N N . GLY A 1 182 ? -14.229 4.637 -16.690 1.00 86.25 182 GLY A N 1
ATOM 1459 C CA . GLY A 1 182 ? -15.603 4.605 -17.194 1.00 86.25 182 GLY A CA 1
ATOM 1460 C C . GLY A 1 182 ? -16.665 4.427 -16.102 1.00 86.25 182 GLY A C 1
ATOM 1461 O O . GLY A 1 182 ? -17.799 4.871 -16.277 1.00 86.25 182 GLY A O 1
ATOM 1462 N N . LYS A 1 183 ? -16.326 3.778 -14.980 1.00 86.06 183 LYS A N 1
ATOM 1463 C CA . LYS A 1 183 ? -17.263 3.500 -13.873 1.00 86.06 183 LYS A CA 1
ATOM 1464 C C . LYS A 1 183 ? -17.273 4.590 -12.795 1.00 86.06 183 LYS A C 1
ATOM 1466 O O . LYS A 1 183 ? -18.246 4.716 -12.044 1.00 86.06 183 LYS A O 1
ATOM 1471 N N . PHE A 1 184 ? -16.199 5.364 -12.702 1.00 87.94 184 PHE A N 1
ATOM 1472 C CA . PHE A 1 184 ? -16.000 6.390 -11.687 1.00 87.94 184 PHE A CA 1
ATOM 1473 C C . PHE A 1 184 ? -15.833 7.767 -12.329 1.00 87.94 184 PHE A C 1
ATOM 1475 O O . PHE A 1 184 ? -15.200 7.913 -13.366 1.00 87.94 184 PHE A O 1
ATOM 1482 N N . GLU A 1 185 ? -16.376 8.795 -11.682 1.00 84.25 185 GLU A N 1
ATOM 1483 C CA . GLU A 1 185 ? -16.214 10.181 -12.120 1.00 84.25 185 GLU A CA 1
ATOM 1484 C C . GLU A 1 185 ? -14.959 10.768 -11.464 1.00 84.25 185 GLU A C 1
ATOM 1486 O O . GLU A 1 185 ? -14.959 11.070 -10.270 1.00 84.25 185 GLU A O 1
ATOM 1491 N N . PHE A 1 186 ? -13.880 10.903 -12.238 1.00 85.94 186 PHE A N 1
ATOM 1492 C CA . PHE A 1 186 ? -12.621 11.496 -11.783 1.00 85.94 186 PHE A CA 1
ATOM 1493 C C . PHE A 1 186 ? -12.340 12.829 -12.484 1.00 85.94 186 PHE A C 1
ATOM 1495 O O . PHE A 1 186 ? -12.606 12.978 -13.674 1.00 85.94 186 PHE A O 1
ATOM 1502 N N . GLY A 1 187 ? -11.755 13.782 -11.749 1.00 80.00 187 GLY A N 1
ATOM 1503 C CA . GLY A 1 187 ? -11.314 15.082 -12.277 1.00 80.00 187 GLY A CA 1
ATOM 1504 C C . GLY A 1 187 ? -9.934 15.070 -12.951 1.00 80.00 187 GLY A C 1
ATOM 1505 O O . GLY A 1 187 ? -9.569 16.036 -13.618 1.00 80.00 187 GLY A O 1
ATOM 1506 N N . VAL A 1 188 ? -9.180 13.972 -12.822 1.00 83.31 188 VAL A N 1
ATOM 1507 C CA . VAL A 1 188 ? -7.795 13.834 -13.310 1.00 83.31 188 VAL A CA 1
ATOM 1508 C C . VAL A 1 188 ? -7.691 12.912 -14.518 1.00 83.31 188 VAL A C 1
ATOM 1510 O O . VAL A 1 188 ? -8.426 11.936 -14.633 1.00 83.31 188 VAL A O 1
ATOM 1513 N N . THR A 1 189 ? -6.734 13.179 -15.406 1.00 81.06 189 THR A N 1
ATOM 1514 C CA . THR A 1 189 ? -6.467 12.332 -16.576 1.00 81.06 189 THR A CA 1
ATOM 1515 C C . THR A 1 189 ? -5.647 11.093 -16.217 1.00 81.06 189 THR A C 1
ATOM 1517 O O . THR A 1 189 ? -4.841 11.108 -15.286 1.00 81.06 189 THR A O 1
ATOM 1520 N N . GLU A 1 190 ? -5.795 10.028 -17.007 1.00 79.56 190 GLU A N 1
ATOM 1521 C CA . GLU A 1 190 ? -5.033 8.780 -16.843 1.00 79.56 190 GLU A CA 1
ATOM 1522 C C . GLU A 1 190 ? -3.513 9.009 -16.900 1.00 79.56 190 GLU A C 1
ATOM 1524 O O . GLU A 1 190 ? -2.769 8.470 -16.082 1.00 79.56 190 GLU A O 1
ATOM 1529 N N . SER A 1 191 ? -3.060 9.898 -17.789 1.00 78.31 191 SER A N 1
ATOM 1530 C CA . SER A 1 191 ? -1.645 10.251 -17.959 1.00 78.31 191 SER A CA 1
ATOM 1531 C C . SER A 1 191 ? -0.987 10.788 -16.687 1.00 78.31 191 SER A C 1
ATOM 1533 O O . SER A 1 191 ? 0.224 10.661 -16.520 1.00 78.31 191 SER A O 1
ATOM 1535 N N . LEU A 1 192 ? -1.762 11.421 -15.799 1.00 75.88 192 LEU A N 1
ATOM 1536 C CA . LEU A 1 192 ? -1.259 11.923 -14.524 1.00 75.88 192 LEU A CA 1
ATOM 1537 C C . LEU A 1 192 ? -1.027 10.767 -13.547 1.00 75.88 192 LEU A C 1
ATOM 1539 O O . LEU A 1 192 ? -0.024 10.736 -12.844 1.00 75.88 192 LEU A O 1
ATOM 1543 N N . VAL A 1 193 ? -1.921 9.777 -13.540 1.00 79.19 193 VAL A N 1
ATOM 1544 C CA . VAL A 1 193 ? -1.820 8.608 -12.657 1.00 79.19 193 VAL A CA 1
ATOM 1545 C C . VAL A 1 193 ? -0.678 7.689 -13.098 1.00 79.19 193 VAL A C 1
ATOM 1547 O O . VAL A 1 193 ? 0.033 7.160 -12.250 1.00 79.19 193 VAL A O 1
ATOM 1550 N N . GLU A 1 194 ? -0.401 7.575 -14.401 1.00 81.56 194 GLU A N 1
ATOM 1551 C CA . GLU A 1 194 ? 0.753 6.829 -14.946 1.00 81.56 194 GLU A CA 1
ATOM 1552 C C . GLU A 1 194 ? 2.124 7.358 -14.495 1.00 81.56 194 GLU A C 1
ATOM 1554 O O . GLU A 1 194 ? 3.124 6.626 -14.469 1.00 81.56 194 GLU A O 1
ATOM 1559 N N . GLN A 1 195 ? 2.187 8.637 -14.125 1.00 76.31 195 GLN A N 1
ATOM 1560 C CA . GLN A 1 195 ? 3.392 9.248 -13.568 1.00 76.31 195 GLN A CA 1
ATOM 1561 C C . GLN A 1 195 ? 3.592 8.897 -12.091 1.00 76.31 195 GLN A C 1
ATOM 1563 O O . GLN A 1 195 ? 4.680 9.118 -11.557 1.00 76.31 195 GLN A O 1
ATOM 1568 N N . SER A 1 196 ? 2.578 8.320 -11.442 1.00 78.50 196 SER A N 1
ATOM 1569 C CA . SER A 1 196 ? 2.640 7.919 -10.046 1.00 78.50 196 SER A CA 1
ATOM 1570 C C . SER A 1 196 ? 3.570 6.733 -9.835 1.00 78.50 196 SER A C 1
ATOM 1572 O O . SER A 1 196 ? 3.552 5.736 -10.560 1.00 78.50 196 SER A O 1
ATOM 1574 N N . SER A 1 197 ? 4.344 6.811 -8.760 1.00 77.81 197 SER A N 1
ATOM 1575 C CA . SER A 1 197 ? 5.169 5.710 -8.274 1.00 77.81 197 SER A CA 1
ATOM 1576 C C . SER A 1 197 ? 4.328 4.525 -7.813 1.00 77.81 197 SER A C 1
ATOM 1578 O O . SER A 1 197 ? 4.785 3.391 -7.922 1.00 77.81 197 SER A O 1
ATOM 1580 N N . PHE A 1 198 ? 3.097 4.767 -7.355 1.00 77.75 198 PHE A N 1
ATOM 1581 C CA . PHE A 1 198 ? 2.237 3.730 -6.790 1.00 77.75 198 PHE A CA 1
ATOM 1582 C C . PHE A 1 198 ? 1.723 2.737 -7.835 1.00 77.75 198 PHE A C 1
ATOM 1584 O O . PHE A 1 198 ? 1.525 1.579 -7.499 1.00 77.75 198 PHE A O 1
ATOM 1591 N N . LEU A 1 199 ? 1.581 3.132 -9.109 1.00 70.12 199 LEU A N 1
ATOM 1592 C CA . LEU A 1 199 ? 1.251 2.179 -10.183 1.00 70.12 199 LEU A CA 1
ATOM 1593 C C . LEU A 1 199 ? 2.431 1.263 -10.554 1.00 70.12 199 LEU A C 1
ATOM 1595 O O . LEU A 1 199 ? 2.252 0.243 -11.223 1.00 70.12 199 LEU A O 1
ATOM 1599 N N . ARG A 1 200 ? 3.653 1.625 -10.145 1.00 64.69 200 ARG A N 1
ATOM 1600 C CA . ARG A 1 200 ? 4.882 0.875 -10.454 1.00 64.69 200 ARG A CA 1
ATOM 1601 C C . ARG A 1 200 ? 5.278 -0.094 -9.343 1.00 64.69 200 ARG A C 1
ATOM 1603 O O . ARG A 1 200 ? 6.079 -0.992 -9.582 1.00 64.69 200 ARG A O 1
ATOM 1610 N N . THR A 1 201 ? 4.706 0.066 -8.155 1.00 60.16 201 THR A N 1
ATOM 1611 C CA . THR A 1 201 ? 4.935 -0.774 -6.977 1.00 60.16 201 THR A CA 1
ATOM 1612 C C . THR A 1 201 ? 3.684 -1.599 -6.693 1.00 60.16 201 THR A C 1
ATOM 1614 O O . THR A 1 201 ? 2.620 -1.019 -6.521 1.00 60.16 201 THR A O 1
ATOM 1617 N N . SER A 1 202 ? 3.790 -2.926 -6.630 1.00 55.81 202 SER A N 1
ATOM 1618 C CA . SER A 1 202 ? 2.647 -3.801 -6.311 1.00 55.81 202 SER A CA 1
ATOM 1619 C C . SER A 1 202 ? 2.270 -3.774 -4.819 1.00 55.81 202 SER A C 1
ATOM 1621 O O . SER A 1 202 ? 1.117 -3.996 -4.472 1.00 55.81 202 SER A O 1
ATOM 1623 N N . ASP A 1 203 ? 3.216 -3.424 -3.945 1.00 60.97 203 ASP A N 1
ATOM 1624 C CA . ASP A 1 203 ? 3.094 -3.579 -2.488 1.00 60.97 203 ASP A CA 1
ATOM 1625 C C . ASP A 1 203 ? 2.079 -2.674 -1.746 1.00 60.97 203 ASP A C 1
ATOM 1627 O O . ASP A 1 203 ? 1.600 -3.091 -0.695 1.00 60.97 203 ASP A O 1
ATOM 1631 N N . PRO A 1 204 ? 1.731 -1.442 -2.179 1.00 68.94 204 PRO A N 1
ATOM 1632 C CA . PRO A 1 204 ? 0.803 -0.595 -1.426 1.00 68.94 204 PRO A CA 1
ATOM 1633 C C . PRO A 1 204 ? -0.669 -0.780 -1.829 1.00 68.94 204 PRO A C 1
ATOM 1635 O O . PRO A 1 204 ? -1.512 0.009 -1.397 1.00 68.94 204 PRO A O 1
ATOM 1638 N N . SER A 1 205 ? -1.005 -1.779 -2.654 1.00 82.44 205 SER A N 1
ATOM 1639 C CA . SER A 1 205 ? -2.361 -1.932 -3.196 1.00 82.44 205 SER A CA 1
ATOM 1640 C C . SER A 1 205 ? -3.409 -2.131 -2.091 1.00 82.44 205 SER A C 1
ATOM 1642 O O . SER A 1 205 ? -4.398 -1.406 -2.024 1.00 82.44 205 SER A O 1
ATOM 1644 N N . GLU A 1 206 ? -3.149 -3.003 -1.122 1.00 89.62 206 GLU A N 1
ATOM 1645 C CA . GLU A 1 206 ? -4.061 -3.308 -0.021 1.00 89.62 206 GLU A CA 1
ATOM 1646 C C . GLU A 1 206 ? -4.234 -2.113 0.919 1.00 89.62 206 GLU A C 1
ATOM 1648 O O . GLU A 1 206 ? -5.318 -1.899 1.465 1.00 89.62 206 GLU A O 1
ATOM 1653 N N . TYR A 1 207 ? -3.190 -1.294 1.070 1.00 91.56 207 TYR A N 1
ATOM 1654 C CA . TYR A 1 207 ? -3.256 -0.048 1.829 1.00 91.56 207 TYR A CA 1
ATOM 1655 C C . TYR A 1 207 ? -4.167 0.981 1.140 1.00 91.56 207 TYR A C 1
ATOM 1657 O O . TYR A 1 207 ? -5.043 1.563 1.783 1.00 91.56 207 TYR A O 1
ATOM 1665 N N . PHE A 1 208 ? -4.036 1.176 -0.176 1.00 93.06 208 PHE A N 1
ATOM 1666 C CA . PHE A 1 208 ? -4.925 2.077 -0.919 1.00 93.06 208 PHE A CA 1
ATOM 1667 C C . PHE A 1 208 ? -6.361 1.546 -1.016 1.00 93.06 208 PHE A C 1
ATOM 1669 O O . PHE A 1 208 ? -7.306 2.334 -0.944 1.00 93.06 208 PHE A O 1
ATOM 1676 N N . ALA A 1 209 ? -6.545 0.227 -1.099 1.00 94.50 209 ALA A N 1
ATOM 1677 C CA . ALA A 1 209 ? -7.859 -0.400 -0.999 1.00 94.50 209 ALA A CA 1
ATOM 1678 C C . ALA A 1 209 ? -8.505 -0.141 0.376 1.00 94.50 209 ALA A C 1
ATOM 1680 O O . ALA A 1 209 ? -9.685 0.208 0.455 1.00 94.50 209 ALA A O 1
ATOM 1681 N N . ALA A 1 210 ? -7.724 -0.222 1.460 1.00 95.81 210 ALA A N 1
ATOM 1682 C CA . ALA A 1 210 ? -8.187 0.115 2.804 1.00 95.81 210 ALA A CA 1
ATOM 1683 C C . ALA A 1 210 ? -8.558 1.599 2.934 1.00 95.81 210 ALA A C 1
ATOM 1685 O O . ALA A 1 210 ? -9.596 1.918 3.518 1.00 95.81 210 ALA A O 1
ATOM 1686 N N . ARG A 1 211 ? -7.773 2.513 2.341 1.00 95.12 211 ARG A N 1
ATOM 1687 C CA . ARG A 1 211 ? -8.126 3.942 2.272 1.00 95.12 211 ARG A CA 1
ATOM 1688 C C . ARG A 1 211 ? -9.464 4.158 1.563 1.00 95.12 211 ARG A C 1
ATOM 1690 O O . ARG A 1 211 ? -10.319 4.847 2.120 1.00 95.12 211 ARG A O 1
ATOM 1697 N N . TYR A 1 212 ? -9.683 3.511 0.413 1.00 95.69 212 TYR A N 1
ATOM 1698 C CA . TYR A 1 212 ? -10.959 3.581 -0.307 1.00 95.69 212 TYR A CA 1
ATOM 1699 C C . TYR A 1 212 ? -12.125 3.133 0.582 1.00 95.69 212 TYR A C 1
ATOM 1701 O O . TYR A 1 212 ? -13.155 3.809 0.669 1.00 95.69 212 TYR A O 1
ATOM 1709 N N . PHE A 1 213 ? -11.956 2.003 1.274 1.00 96.62 213 PHE A N 1
ATOM 1710 C CA . PHE A 1 213 ? -12.960 1.475 2.190 1.00 96.62 213 PHE A CA 1
ATOM 1711 C C . PHE A 1 213 ? -13.272 2.467 3.319 1.00 96.62 213 PHE A C 1
ATOM 1713 O O . PHE A 1 213 ? -14.438 2.804 3.534 1.00 96.62 213 PHE A O 1
ATOM 1720 N N . VAL A 1 214 ? -12.245 2.977 4.006 1.00 95.69 214 VAL A N 1
ATOM 1721 C CA . VAL A 1 214 ? -12.389 3.900 5.145 1.00 95.69 214 VAL A CA 1
ATOM 1722 C C . VAL A 1 214 ? -12.988 5.241 4.723 1.00 95.69 214 VAL A C 1
ATOM 1724 O O . VAL A 1 214 ? -13.812 5.803 5.446 1.00 95.69 214 VAL A O 1
ATOM 1727 N N . GLU A 1 215 ? -12.640 5.762 3.545 1.00 93.81 215 GLU A N 1
ATOM 1728 C CA . GLU A 1 215 ? -13.262 6.981 3.028 1.00 93.81 215 GLU A CA 1
ATOM 1729 C C . GLU A 1 215 ? -14.771 6.814 2.831 1.00 93.81 215 GLU A C 1
ATOM 1731 O O . GLU A 1 215 ? -15.543 7.685 3.240 1.00 93.81 215 GLU A O 1
ATOM 1736 N N . ASN A 1 216 ? -15.204 5.698 2.242 1.00 94.50 216 ASN A N 1
ATOM 1737 C CA . ASN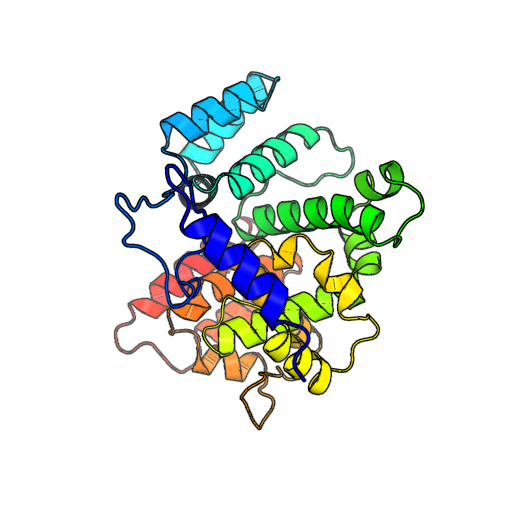 A 1 216 ? -16.626 5.417 2.040 1.00 94.50 216 ASN A CA 1
ATOM 1738 C C . ASN A 1 216 ? -17.343 5.078 3.353 1.00 94.50 216 ASN A C 1
ATOM 1740 O O . ASN A 1 216 ? -18.490 5.481 3.541 1.00 94.50 216 ASN A O 1
ATOM 1744 N N . TRP A 1 217 ? -16.660 4.408 4.286 1.00 94.06 217 TRP A N 1
ATOM 1745 C CA . TRP A 1 217 ? -17.143 4.176 5.649 1.00 94.06 217 TRP A CA 1
ATOM 1746 C C . TRP A 1 217 ? -17.476 5.495 6.350 1.00 94.06 217 TRP A C 1
ATOM 1748 O O . TRP A 1 217 ? -18.597 5.676 6.822 1.00 94.06 217 TRP A O 1
ATOM 1758 N N . ARG A 1 218 ? -16.539 6.452 6.337 1.00 92.62 218 ARG A N 1
ATOM 1759 C CA . ARG A 1 218 ? -16.699 7.777 6.959 1.00 92.62 218 ARG A CA 1
ATOM 1760 C C . ARG A 1 218 ? -17.771 8.627 6.284 1.00 92.62 218 ARG A C 1
ATOM 1762 O O . ARG A 1 218 ? -18.519 9.327 6.958 1.00 92.62 218 ARG A O 1
ATOM 1769 N N . LYS A 1 219 ? -17.847 8.580 4.951 1.00 92.06 219 LYS A N 1
ATOM 1770 C CA . LYS A 1 219 ? -18.844 9.327 4.165 1.00 92.06 219 LYS A CA 1
ATOM 1771 C C . LYS A 1 219 ? -20.241 8.689 4.220 1.00 92.06 219 LYS A C 1
ATOM 1773 O O . LYS A 1 219 ? -21.206 9.327 3.810 1.00 92.06 219 LYS A O 1
ATOM 1778 N N . GLY A 1 220 ? -20.361 7.443 4.688 1.00 89.25 220 GLY A N 1
ATOM 1779 C CA . GLY A 1 220 ? -21.605 6.670 4.634 1.00 89.25 220 GLY A CA 1
ATOM 1780 C C . GLY A 1 220 ? -22.042 6.322 3.205 1.00 89.25 220 GLY A C 1
ATOM 1781 O O . GLY A 1 220 ? -23.223 6.069 2.963 1.00 89.25 220 GLY A O 1
ATOM 1782 N N . THR A 1 221 ? -21.110 6.339 2.250 1.00 91.94 221 THR A N 1
ATOM 1783 C CA . THR A 1 221 ? -21.360 6.047 0.833 1.00 91.94 221 THR A CA 1
ATOM 1784 C C . THR A 1 221 ? -21.192 4.560 0.536 1.00 91.94 221 THR A C 1
ATOM 1786 O O . THR A 1 221 ? -20.637 3.799 1.328 1.00 91.94 221 THR A O 1
ATOM 1789 N N . GLN A 1 222 ? -21.712 4.113 -0.608 1.00 93.06 222 GLN A N 1
ATOM 1790 C CA . GLN A 1 222 ? -21.564 2.725 -1.038 1.00 93.06 222 GLN A CA 1
ATOM 1791 C C . GLN A 1 222 ? -20.226 2.511 -1.752 1.00 93.06 222 GLN A C 1
ATOM 1793 O O . GLN A 1 222 ? -19.767 3.369 -2.505 1.00 93.06 222 GLN A O 1
ATOM 1798 N N . LEU A 1 223 ? -19.639 1.337 -1.540 1.00 93.06 223 LEU A N 1
ATOM 1799 C CA . LEU A 1 223 ? -18.469 0.849 -2.252 1.00 93.06 223 LEU A CA 1
ATOM 1800 C C . LEU A 1 223 ? -18.861 0.464 -3.674 1.00 93.06 223 LEU A C 1
ATOM 1802 O O . LEU A 1 223 ? -19.843 -0.256 -3.888 1.00 93.06 223 LEU A O 1
ATOM 1806 N N . LYS A 1 224 ? -18.067 0.932 -4.634 1.00 91.50 224 LYS A N 1
ATOM 1807 C CA . LYS A 1 224 ? -18.162 0.544 -6.037 1.00 91.50 224 LYS A CA 1
ATOM 1808 C C . LYS A 1 224 ? -17.041 -0.446 -6.330 1.00 91.50 224 LYS A C 1
ATOM 1810 O O . LYS A 1 224 ? -15.874 -0.093 -6.233 1.00 91.50 224 LYS A O 1
ATOM 1815 N N . ASP A 1 225 ? -17.409 -1.664 -6.693 1.00 86.50 225 ASP A N 1
ATOM 1816 C CA . ASP A 1 225 ? -16.503 -2.658 -7.274 1.00 86.50 225 ASP A CA 1
ATOM 1817 C C . ASP A 1 225 ? -16.721 -2.679 -8.791 1.00 86.50 225 ASP A C 1
ATOM 1819 O O . ASP A 1 225 ? -17.844 -2.447 -9.230 1.00 86.50 225 ASP A O 1
ATOM 1823 N N . LEU A 1 226 ? -15.682 -2.908 -9.596 1.00 83.50 226 LEU A N 1
ATOM 1824 C CA . LEU A 1 226 ? -15.729 -2.874 -11.057 1.00 83.50 226 LEU A CA 1
ATOM 1825 C C . LEU A 1 226 ? -16.648 -3.951 -11.641 1.00 83.50 226 LEU A C 1
ATOM 1827 O O . LEU A 1 226 ? -17.458 -3.635 -12.518 1.00 83.50 226 LEU A O 1
ATOM 1831 N N . ASP A 1 227 ? -16.584 -5.163 -11.097 1.00 80.56 227 ASP A N 1
ATOM 1832 C CA . ASP A 1 227 ? -17.306 -6.328 -11.619 1.00 80.56 227 ASP A CA 1
ATOM 1833 C C . ASP A 1 227 ? -18.701 -6.492 -10.990 1.00 80.56 227 ASP A C 1
ATOM 1835 O O . ASP A 1 227 ? -19.588 -7.123 -11.571 1.00 80.56 227 ASP A O 1
ATOM 1839 N N . ALA A 1 228 ? -18.952 -5.855 -9.843 1.00 80.88 228 ALA A N 1
ATOM 1840 C CA . ALA A 1 228 ? -20.262 -5.862 -9.206 1.00 80.88 228 ALA A CA 1
ATOM 1841 C C . ALA A 1 228 ? -21.280 -4.963 -9.934 1.00 80.88 228 ALA A C 1
ATOM 1843 O O . ALA A 1 228 ? -21.015 -3.802 -10.276 1.00 80.88 228 ALA A O 1
ATOM 1844 N N . SER A 1 229 ? -22.492 -5.495 -10.125 1.00 73.69 229 SER A N 1
ATOM 1845 C CA . SER A 1 229 ? -23.634 -4.750 -10.676 1.00 73.69 229 SER A CA 1
ATOM 1846 C C . SER A 1 229 ? -24.251 -3.784 -9.661 1.00 73.69 229 SER A C 1
ATOM 1848 O O . SER A 1 229 ? -24.797 -2.753 -10.047 1.00 73.69 229 SER A O 1
ATOM 1850 N N . GLU A 1 230 ? -24.146 -4.098 -8.369 1.00 80.94 230 GLU A N 1
ATOM 1851 C CA . GLU A 1 230 ? -24.700 -3.299 -7.278 1.00 80.94 230 GLU A CA 1
ATOM 1852 C C . GLU A 1 230 ? -23.592 -2.771 -6.369 1.00 80.94 230 GLU A C 1
ATOM 1854 O O . GLU A 1 230 ? -22.615 -3.460 -6.076 1.00 80.94 230 GLU A O 1
ATOM 1859 N N . CYS A 1 231 ? -23.766 -1.537 -5.901 1.00 88.00 231 CYS A N 1
ATOM 1860 C CA . CYS A 1 231 ? -22.876 -0.946 -4.911 1.00 88.00 231 CYS A CA 1
ATOM 1861 C C . CYS A 1 231 ? -23.244 -1.471 -3.516 1.00 88.00 231 CYS A C 1
ATOM 1863 O O . CYS A 1 231 ? -24.422 -1.591 -3.174 1.00 88.00 231 CYS A O 1
ATOM 1865 N N . VAL A 1 232 ? -22.242 -1.759 -2.690 1.00 92.69 232 VAL A N 1
ATOM 1866 C CA . VAL A 1 232 ? -22.432 -2.417 -1.388 1.00 92.69 232 VAL A CA 1
ATOM 1867 C C . VAL A 1 232 ? -22.038 -1.462 -0.270 1.00 92.69 232 VAL A C 1
ATOM 1869 O O . VAL A 1 232 ? -21.067 -0.721 -0.393 1.00 92.69 232 VAL A O 1
ATOM 1872 N N . LYS A 1 233 ? -22.777 -1.436 0.843 1.00 93.94 233 LYS A N 1
ATOM 1873 C CA . LYS A 1 233 ? -22.362 -0.616 1.990 1.00 93.94 233 LYS A CA 1
ATOM 1874 C C . LYS A 1 233 ? -21.074 -1.191 2.599 1.00 93.94 233 LYS A C 1
ATOM 1876 O O . LYS A 1 233 ? -20.959 -2.412 2.680 1.00 93.94 233 LYS A O 1
ATOM 1881 N N . PRO A 1 234 ? -20.154 -0.355 3.111 1.00 94.56 234 PRO A N 1
ATOM 1882 C CA . PRO A 1 234 ? -18.921 -0.821 3.748 1.00 94.56 234 PRO A CA 1
ATOM 1883 C C . PRO A 1 234 ? -19.139 -1.897 4.816 1.00 94.56 234 PRO A C 1
ATOM 1885 O O . PRO A 1 234 ? -18.443 -2.908 4.825 1.00 94.56 234 PRO A O 1
ATOM 1888 N N . ARG A 1 235 ? -20.170 -1.731 5.654 1.00 93.69 235 ARG A N 1
ATOM 1889 C CA . ARG A 1 235 ? -20.542 -2.716 6.679 1.00 93.69 235 ARG A CA 1
ATOM 1890 C C . ARG A 1 235 ? -20.910 -4.077 6.085 1.00 93.69 235 ARG A C 1
ATOM 1892 O O . ARG A 1 235 ? -20.389 -5.096 6.523 1.00 93.69 235 ARG A O 1
ATOM 1899 N N . ASP A 1 236 ? -21.763 -4.081 5.062 1.00 93.12 236 ASP A N 1
ATOM 1900 C CA . ASP A 1 236 ? -22.222 -5.309 4.404 1.00 93.12 236 ASP A CA 1
ATOM 1901 C C . ASP A 1 236 ? -21.072 -6.006 3.669 1.00 93.12 236 ASP A C 1
ATOM 1903 O O . ASP A 1 236 ? -20.964 -7.229 3.699 1.00 93.12 236 ASP A O 1
ATOM 1907 N N . PHE A 1 237 ? -20.199 -5.228 3.023 1.00 94.56 237 PHE A N 1
ATOM 1908 C CA . PHE A 1 237 ? -19.015 -5.749 2.345 1.00 94.56 237 PHE A CA 1
ATOM 1909 C C . PHE A 1 237 ? -18.064 -6.413 3.345 1.00 94.56 237 PHE A C 1
ATOM 1911 O O . PHE A 1 237 ? -17.655 -7.553 3.141 1.00 94.56 237 PHE A O 1
ATOM 1918 N N . PHE A 1 238 ? -17.776 -5.745 4.465 1.00 94.50 238 PHE A N 1
ATOM 1919 C CA . PHE A 1 238 ? -16.950 -6.320 5.519 1.00 94.50 238 PHE A CA 1
ATOM 1920 C C . PHE A 1 238 ? -17.553 -7.618 6.072 1.00 94.50 238 PHE A C 1
ATOM 1922 O O . PHE A 1 238 ? -16.858 -8.626 6.111 1.00 94.50 238 PHE A O 1
ATOM 1929 N N . GLN A 1 239 ? -18.851 -7.662 6.400 1.00 93.50 239 GLN A N 1
ATOM 1930 C CA . GLN A 1 239 ? -19.465 -8.895 6.919 1.00 93.50 239 GLN A CA 1
ATOM 1931 C C . GLN A 1 239 ? -19.383 -10.076 5.946 1.00 93.50 239 GLN A C 1
ATOM 1933 O O . GLN A 1 239 ? -19.227 -11.218 6.376 1.00 93.50 239 GLN A O 1
ATOM 1938 N N . ARG A 1 240 ? -19.475 -9.815 4.637 1.00 92.19 240 ARG A N 1
ATOM 1939 C CA . ARG A 1 240 ? -19.353 -10.855 3.604 1.00 92.19 240 ARG A CA 1
ATOM 1940 C C . ARG A 1 240 ? -17.927 -11.384 3.476 1.00 92.19 240 ARG A C 1
ATOM 1942 O O . ARG A 1 240 ? -17.758 -12.575 3.253 1.00 92.19 240 ARG A O 1
ATOM 1949 N N . HIS A 1 241 ? -16.931 -10.514 3.638 1.00 91.94 241 HIS A N 1
ATOM 1950 C CA . HIS A 1 241 ? -15.547 -10.784 3.249 1.00 91.94 241 HIS A CA 1
ATOM 1951 C C . HIS A 1 241 ? -14.543 -10.828 4.418 1.00 91.94 241 HIS A C 1
ATOM 1953 O O . HIS A 1 241 ? -13.352 -11.046 4.198 1.00 91.94 241 HIS A O 1
ATOM 1959 N N . LYS A 1 242 ? -14.979 -10.638 5.672 1.00 91.88 242 LYS A N 1
ATOM 1960 C CA . LYS A 1 242 ? -14.081 -10.546 6.842 1.00 91.88 242 LYS A CA 1
ATOM 1961 C C . LYS A 1 242 ? -13.213 -11.785 7.085 1.00 91.88 242 LYS A C 1
ATOM 1963 O O . LYS A 1 242 ? -12.124 -11.652 7.628 1.00 91.88 242 LYS A O 1
ATOM 1968 N N . HIS A 1 243 ? -13.653 -12.967 6.654 1.00 90.94 243 HIS A N 1
ATOM 1969 C CA . HIS A 1 243 ? -12.902 -14.222 6.810 1.00 90.94 243 HIS A CA 1
ATOM 1970 C C . HIS A 1 243 ? -12.166 -14.674 5.541 1.00 90.94 243 HIS A C 1
ATOM 1972 O O . HIS A 1 243 ? -11.595 -15.759 5.525 1.00 90.94 243 HIS A O 1
ATOM 1978 N N . GLU A 1 244 ? -12.193 -13.888 4.465 1.00 89.88 244 GLU A N 1
ATOM 1979 C CA . GLU A 1 244 ? -11.449 -14.217 3.251 1.00 89.88 244 GLU A CA 1
ATOM 1980 C C . GLU A 1 244 ? -10.003 -13.716 3.362 1.00 89.88 244 GLU A C 1
ATOM 1982 O O . GLU A 1 244 ? -9.757 -12.517 3.527 1.00 89.88 244 GLU A O 1
ATOM 1987 N N . ASP A 1 245 ? -9.039 -14.630 3.220 1.00 85.31 245 ASP A N 1
ATOM 1988 C CA . ASP A 1 245 ? -7.607 -14.353 3.411 1.00 85.31 245 ASP A CA 1
ATOM 1989 C C . ASP A 1 245 ? -7.087 -13.197 2.547 1.00 85.31 245 ASP A C 1
ATOM 1991 O O . ASP A 1 245 ? -6.272 -12.394 3.004 1.00 85.31 245 ASP A O 1
ATOM 1995 N N . ARG A 1 246 ? -7.611 -13.052 1.325 1.00 86.19 246 ARG A N 1
ATOM 1996 C CA . ARG A 1 246 ? -7.256 -11.972 0.387 1.00 86.19 246 ARG A CA 1
ATOM 1997 C C . ARG A 1 246 ? -7.442 -10.565 0.964 1.00 86.19 246 ARG A C 1
ATOM 1999 O O . ARG A 1 246 ? -6.693 -9.661 0.623 1.00 86.19 246 ARG A O 1
ATOM 2006 N N . TYR A 1 247 ? -8.423 -10.365 1.846 1.00 91.12 247 TYR A N 1
ATOM 2007 C CA . TYR A 1 247 ? -8.695 -9.056 2.445 1.00 91.12 247 TYR A CA 1
ATOM 2008 C C . TYR A 1 247 ? -8.023 -8.893 3.807 1.00 91.12 247 TYR A C 1
ATOM 2010 O O . TYR A 1 247 ? -8.116 -7.826 4.408 1.00 91.12 247 TYR A O 1
ATOM 2018 N N . ASN A 1 248 ? -7.324 -9.917 4.304 1.00 89.81 248 ASN A N 1
ATOM 2019 C CA . ASN A 1 248 ? -6.761 -9.914 5.647 1.00 89.81 248 ASN A CA 1
ATOM 2020 C C . ASN A 1 248 ? -5.817 -8.725 5.878 1.00 89.81 248 ASN A C 1
ATOM 2022 O O . ASN A 1 248 ? -5.935 -8.039 6.890 1.00 89.81 248 ASN A O 1
ATOM 2026 N N . ILE A 1 249 ? -4.914 -8.446 4.932 1.00 88.75 249 ILE A N 1
ATOM 2027 C CA . ILE A 1 249 ? -3.992 -7.304 5.020 1.00 88.75 249 ILE A CA 1
ATOM 2028 C C . ILE A 1 249 ? -4.761 -5.978 4.940 1.00 88.75 249 ILE A C 1
ATOM 2030 O O . ILE A 1 249 ? -4.499 -5.072 5.731 1.00 88.75 249 ILE A O 1
ATOM 2034 N N . MET A 1 250 ? -5.750 -5.880 4.048 1.00 94.19 250 MET A N 1
ATOM 2035 C CA . MET A 1 250 ? -6.603 -4.695 3.941 1.00 94.19 250 MET A CA 1
ATOM 2036 C C . MET A 1 250 ? -7.322 -4.406 5.267 1.00 94.19 250 MET A C 1
ATOM 2038 O O . MET A 1 250 ? -7.326 -3.262 5.709 1.00 94.19 250 MET A O 1
ATOM 2042 N N . TRP A 1 251 ? -7.868 -5.420 5.948 1.00 95.38 251 TRP A N 1
ATOM 2043 C CA . TRP A 1 251 ? -8.556 -5.235 7.233 1.00 95.38 251 TRP A CA 1
ATOM 2044 C C . TRP A 1 251 ? -7.652 -4.714 8.342 1.00 95.38 251 TRP A C 1
ATOM 2046 O O . TRP A 1 251 ? -8.081 -3.871 9.128 1.00 95.38 251 TRP A O 1
ATOM 2056 N N . ARG A 1 252 ? -6.386 -5.138 8.360 1.00 92.50 252 ARG A N 1
ATOM 2057 C CA . ARG A 1 252 ? -5.380 -4.584 9.277 1.00 92.50 252 ARG A CA 1
ATOM 2058 C C . ARG A 1 252 ? -5.188 -3.087 9.031 1.00 92.50 252 ARG A C 1
ATOM 2060 O O . ARG A 1 252 ? -5.259 -2.301 9.971 1.00 92.50 252 ARG A O 1
ATOM 2067 N N . PHE A 1 253 ? -5.027 -2.685 7.768 1.00 93.38 253 PHE A N 1
ATOM 2068 C CA . PHE A 1 253 ? -4.915 -1.269 7.412 1.00 93.38 253 PHE A CA 1
ATOM 2069 C C . PHE A 1 253 ? -6.189 -0.478 7.728 1.00 93.38 253 PHE A C 1
ATOM 2071 O O . PHE A 1 253 ? -6.094 0.646 8.209 1.00 93.38 253 PHE A O 1
ATOM 2078 N N . VAL A 1 254 ? -7.380 -1.053 7.516 1.00 95.69 254 VAL A N 1
ATOM 2079 C CA . VAL A 1 254 ? -8.655 -0.423 7.900 1.00 95.69 254 VAL A CA 1
ATOM 2080 C C . VAL A 1 254 ? -8.680 -0.133 9.401 1.00 95.69 254 VAL A C 1
ATOM 2082 O O . VAL A 1 254 ? -8.999 0.991 9.781 1.00 95.69 254 VAL A O 1
ATOM 2085 N N . ALA A 1 255 ? -8.291 -1.097 10.243 1.00 94.44 255 ALA A N 1
ATOM 2086 C CA . ALA A 1 255 ? -8.233 -0.905 11.691 1.00 94.44 255 ALA A CA 1
ATOM 2087 C C . ALA A 1 255 ? -7.294 0.251 12.080 1.00 94.44 255 ALA A C 1
ATOM 2089 O O . ALA A 1 255 ? -7.710 1.157 12.800 1.00 94.44 255 ALA A O 1
ATOM 2090 N N . GLY A 1 256 ? -6.069 0.273 11.542 1.00 91.94 256 GLY A N 1
ATOM 2091 C CA . GLY A 1 256 ? -5.111 1.346 11.829 1.00 91.94 256 GLY A CA 1
ATOM 2092 C C . GLY A 1 256 ? -5.558 2.723 11.320 1.00 91.94 256 GLY A C 1
ATOM 2093 O O . GLY A 1 256 ? -5.361 3.728 11.995 1.00 91.94 256 GLY A O 1
ATOM 2094 N N . LEU A 1 257 ? -6.208 2.792 10.153 1.00 92.88 257 LEU A N 1
ATOM 2095 C CA . LEU A 1 257 ? -6.712 4.049 9.581 1.00 92.88 257 LEU A CA 1
ATOM 2096 C C . LEU A 1 257 ? -7.928 4.611 10.339 1.00 92.88 257 LEU A C 1
ATOM 2098 O O . LEU A 1 257 ? -8.195 5.817 10.259 1.00 92.88 257 LEU A O 1
ATOM 2102 N N . LEU A 1 258 ? -8.698 3.754 11.017 1.00 92.81 258 LEU A N 1
ATOM 2103 C CA . LEU A 1 258 ? -9.829 4.146 11.863 1.00 92.81 258 LEU A CA 1
ATOM 2104 C C . LEU A 1 258 ? -9.387 4.545 13.279 1.00 92.81 258 LEU A C 1
ATOM 2106 O O . LEU A 1 258 ? -9.985 5.461 13.843 1.00 92.81 258 LEU A O 1
ATOM 2110 N N . ASP A 1 259 ? -8.325 3.932 13.815 1.00 88.38 259 ASP A N 1
ATOM 2111 C CA . ASP A 1 259 ? -7.726 4.311 15.108 1.00 88.38 259 ASP A CA 1
ATOM 2112 C C . ASP A 1 259 ? -7.299 5.786 15.134 1.00 88.38 259 ASP A C 1
ATOM 2114 O O . ASP A 1 259 ? -7.559 6.491 16.101 1.00 88.38 259 ASP A O 1
ATOM 2118 N N . ASP A 1 260 ? -6.773 6.302 14.015 1.00 77.12 260 ASP A N 1
ATOM 2119 C CA . ASP A 1 260 ? -6.358 7.707 13.859 1.00 77.12 260 ASP A CA 1
ATOM 2120 C C . ASP A 1 260 ? -7.446 8.753 14.206 1.00 77.12 260 ASP A C 1
ATOM 2122 O O . ASP A 1 260 ? -7.135 9.940 14.344 1.00 77.12 260 ASP A O 1
ATOM 2126 N N . LYS A 1 261 ? -8.726 8.358 14.270 1.00 77.38 261 LYS A N 1
ATOM 2127 C CA . LYS A 1 261 ? -9.862 9.240 14.589 1.00 77.38 261 LYS A CA 1
ATOM 2128 C C . LYS A 1 261 ? -10.765 8.708 15.704 1.00 77.38 261 LYS A C 1
ATOM 2130 O O . LYS A 1 261 ? -11.917 9.129 15.773 1.00 77.38 261 LYS A O 1
ATOM 2135 N N . ASP A 1 262 ? -10.274 7.781 16.527 1.00 79.00 262 ASP A N 1
ATOM 2136 C CA . ASP A 1 262 ? -11.065 7.112 17.570 1.00 79.00 262 ASP A CA 1
ATOM 2137 C C . ASP A 1 262 ? -12.325 6.407 17.007 1.00 79.00 262 ASP A C 1
ATOM 2139 O O . ASP A 1 262 ? -13.343 6.256 17.677 1.00 79.00 262 ASP A O 1
ATOM 2143 N N . GLU A 1 263 ? -12.277 5.971 15.741 1.00 84.88 263 GLU A N 1
ATOM 2144 C CA . GLU A 1 263 ? -13.390 5.307 15.039 1.00 84.88 263 GLU A CA 1
ATOM 2145 C C . GLU A 1 263 ? -13.239 3.772 15.029 1.00 84.88 263 GLU A C 1
ATOM 2147 O O . GLU A 1 263 ? -14.047 3.068 14.416 1.00 84.88 263 GLU A O 1
ATOM 2152 N N . ALA A 1 264 ? -12.198 3.243 15.682 1.00 87.62 264 ALA A N 1
ATOM 2153 C CA . ALA A 1 264 ? -11.880 1.818 15.691 1.00 87.62 264 ALA A CA 1
ATOM 2154 C C . ALA A 1 264 ? -12.932 0.979 16.436 1.00 87.62 264 ALA A C 1
ATOM 2156 O O . ALA A 1 264 ? -13.265 -0.108 15.970 1.00 87.62 264 ALA A O 1
ATOM 2157 N N . GLU A 1 265 ? -13.507 1.483 17.533 1.00 89.38 265 GLU A N 1
ATOM 2158 C CA . GLU A 1 265 ? -14.492 0.757 18.357 1.00 89.38 265 GLU A CA 1
ATOM 2159 C C . GLU A 1 265 ? -15.670 0.241 17.515 1.00 89.38 265 GLU A C 1
ATOM 2161 O O . GLU A 1 265 ? -15.932 -0.958 17.471 1.00 89.38 265 GLU A O 1
ATOM 2166 N N . ALA A 1 266 ? -16.282 1.115 16.708 1.00 89.81 266 ALA A N 1
ATOM 2167 C CA . ALA A 1 266 ? -17.400 0.750 15.837 1.00 89.81 266 ALA A CA 1
ATOM 2168 C C . ALA A 1 266 ? -17.041 -0.312 14.777 1.00 89.81 266 ALA A C 1
ATOM 2170 O O . ALA A 1 266 ? -17.926 -0.989 14.247 1.00 89.81 266 ALA A O 1
ATOM 2171 N N . PHE A 1 267 ? -15.761 -0.433 14.419 1.00 92.62 267 PHE A N 1
ATOM 2172 C CA . PHE A 1 267 ? -15.274 -1.469 13.513 1.00 92.62 267 PHE A CA 1
ATOM 2173 C C . PHE A 1 267 ? -15.069 -2.808 14.232 1.00 92.62 267 PHE A C 1
ATOM 2175 O O . PHE A 1 267 ? -15.419 -3.846 13.670 1.00 92.62 267 PHE A O 1
ATOM 2182 N N . PHE A 1 268 ? -14.576 -2.802 15.474 1.00 91.69 268 PHE A N 1
ATOM 2183 C CA . PHE A 1 268 ? -14.478 -4.014 16.296 1.00 91.69 268 PHE A CA 1
ATOM 2184 C C . PHE A 1 268 ? -15.850 -4.548 16.707 1.00 91.69 268 PHE A C 1
ATOM 2186 O O . PHE A 1 268 ? -16.075 -5.752 16.607 1.00 91.69 268 PHE A O 1
ATOM 2193 N N . ASP A 1 269 ? -16.799 -3.669 17.032 1.00 91.44 269 ASP A N 1
ATOM 2194 C CA . ASP A 1 269 ? -18.193 -4.060 17.263 1.00 91.44 269 ASP A CA 1
ATOM 2195 C C . ASP A 1 269 ? -18.766 -4.797 16.048 1.00 91.44 269 ASP A C 1
ATOM 2197 O O . ASP A 1 269 ? -19.332 -5.885 16.167 1.00 91.44 269 ASP A O 1
ATOM 2201 N N . LEU A 1 270 ? -18.548 -4.245 14.847 1.00 91.19 270 LEU A N 1
ATOM 2202 C CA . LEU A 1 270 ? -18.961 -4.884 13.600 1.00 91.19 270 LEU A CA 1
ATOM 2203 C C . LEU A 1 270 ? -18.242 -6.227 13.382 1.00 91.19 270 LEU A C 1
ATOM 2205 O O . LEU A 1 270 ? -18.829 -7.163 12.841 1.00 91.19 270 LEU A O 1
ATOM 2209 N N . MET A 1 271 ? -16.978 -6.353 13.787 1.00 90.38 271 MET A N 1
ATOM 2210 C CA . MET A 1 271 ? -16.214 -7.598 13.667 1.00 90.38 271 MET A CA 1
ATOM 2211 C C . MET A 1 271 ? -16.893 -8.749 14.409 1.00 90.38 271 MET A C 1
ATOM 2213 O O . MET A 1 271 ? -17.060 -9.821 13.821 1.00 90.38 271 MET A O 1
ATOM 2217 N N . GLU A 1 272 ? -17.362 -8.501 15.631 1.00 89.25 272 GLU A N 1
ATOM 2218 C CA . GLU A 1 272 ? -18.001 -9.492 16.509 1.00 89.25 272 GLU A CA 1
ATOM 2219 C C . GLU A 1 272 ? -19.446 -9.864 16.109 1.00 89.25 272 GLU A C 1
ATOM 2221 O O . GLU A 1 272 ? -20.002 -10.873 16.569 1.00 89.25 272 GLU A O 1
ATOM 2226 N N . GLU A 1 273 ? -20.073 -9.090 15.221 1.00 89.56 273 GLU A N 1
ATOM 2227 C CA . GLU A 1 273 ? -21.391 -9.407 14.664 1.00 89.56 273 GLU A CA 1
ATOM 2228 C C . GLU A 1 273 ? -21.371 -10.654 13.742 1.00 89.56 273 GLU A C 1
ATOM 2230 O O . GLU A 1 273 ? -20.335 -11.191 13.347 1.00 89.56 273 GLU A O 1
ATOM 2235 N N . GLN A 1 274 ? -22.554 -11.164 13.384 1.00 80.94 274 GLN A N 1
ATOM 2236 C CA . GLN A 1 274 ? -22.693 -12.260 12.412 1.00 80.94 274 GLN A CA 1
ATOM 2237 C C . GLN A 1 274 ? -22.226 -11.818 11.007 1.00 80.94 274 GLN A C 1
ATOM 2239 O O . GLN A 1 274 ? -22.516 -10.687 10.622 1.00 80.94 274 GLN A O 1
ATOM 2244 N N . PRO A 1 275 ? -21.600 -12.698 10.196 1.00 83.31 275 PRO A N 1
ATOM 2245 C CA . PRO A 1 275 ? -21.444 -14.142 10.393 1.00 83.31 275 PRO A CA 1
ATOM 2246 C C . PRO A 1 275 ? -20.282 -14.501 11.324 1.00 83.31 275 PRO A C 1
ATOM 2248 O O . PRO A 1 275 ? -19.229 -13.873 11.284 1.00 83.31 275 PRO A O 1
ATOM 2251 N N . ARG A 1 276 ? -20.458 -15.540 12.145 1.00 75.31 276 ARG A N 1
ATOM 2252 C CA . ARG A 1 276 ? -19.392 -16.060 13.019 1.00 75.31 276 ARG A CA 1
ATOM 2253 C C . ARG A 1 276 ? -18.580 -17.135 12.306 1.00 75.31 276 ARG A C 1
ATOM 2255 O O . ARG A 1 276 ? -19.151 -17.984 11.624 1.00 75.31 276 ARG A O 1
ATOM 2262 N N . ASP A 1 277 ? -17.265 -17.123 12.500 1.00 74.62 277 ASP A N 1
ATOM 2263 C CA . ASP A 1 277 ? -16.404 -18.232 12.091 1.00 74.62 277 ASP A CA 1
ATOM 2264 C C . ASP A 1 277 ? -16.775 -19.489 12.897 1.00 74.62 277 ASP A C 1
ATOM 2266 O O . ASP A 1 277 ? -16.649 -19.519 14.121 1.00 74.62 277 ASP A O 1
ATOM 2270 N N . LEU A 1 278 ? -17.247 -20.531 12.205 1.00 66.56 278 LEU A N 1
ATOM 2271 C CA . LEU A 1 278 ? -17.691 -21.795 12.802 1.00 66.56 278 LEU A CA 1
ATOM 2272 C C . LEU A 1 278 ? -16.582 -22.498 13.600 1.00 66.56 278 LEU A C 1
ATOM 2274 O O . LEU A 1 278 ? -16.891 -23.254 14.521 1.00 66.56 278 LEU A O 1
ATOM 2278 N N . LEU A 1 279 ? -15.311 -22.259 13.254 1.00 72.50 279 LEU A N 1
ATOM 2279 C CA . LEU A 1 279 ? -14.147 -22.820 13.945 1.00 72.50 279 LEU A CA 1
ATOM 2280 C C . LEU A 1 279 ? -13.455 -21.806 14.872 1.00 72.50 279 LEU A C 1
ATOM 2282 O O . LEU A 1 279 ? -12.595 -22.199 15.657 1.00 72.50 279 LEU A O 1
ATOM 2286 N N . GLY A 1 280 ? -13.788 -20.514 14.780 1.00 74.06 280 GLY A N 1
ATOM 2287 C CA . GLY A 1 280 ? -13.179 -19.407 15.538 1.00 74.06 280 GLY A CA 1
ATOM 2288 C C . GLY A 1 280 ? -11.732 -19.044 15.155 1.00 74.06 280 GLY A C 1
ATOM 2289 O O . GLY A 1 280 ? -11.289 -17.940 15.465 1.00 74.06 280 GLY A O 1
ATOM 2290 N N . LEU A 1 281 ? -11.031 -19.956 14.472 1.00 82.00 281 LEU A N 1
ATOM 2291 C CA . LEU A 1 281 ? -9.709 -19.850 13.837 1.00 82.00 281 LEU A CA 1
ATOM 2292 C C . LEU A 1 281 ? -9.379 -18.458 13.292 1.00 82.00 281 LEU A C 1
ATOM 2294 O O . LEU A 1 281 ? -8.559 -17.696 13.810 1.00 82.00 281 LEU A O 1
ATOM 2298 N N . VAL A 1 282 ? -10.023 -18.178 12.169 1.00 84.44 282 VAL A N 1
ATOM 2299 C CA . VAL A 1 282 ? -9.756 -17.038 11.300 1.00 84.44 282 VAL A CA 1
ATOM 2300 C C . VAL A 1 282 ? -10.210 -15.754 11.977 1.00 84.44 282 VAL A C 1
ATOM 2302 O O . VAL A 1 282 ? -9.501 -14.750 11.917 1.00 84.44 282 VAL A O 1
ATOM 2305 N N . HIS A 1 283 ? -11.341 -15.803 12.687 1.00 88.44 283 HIS A N 1
ATOM 2306 C CA . HIS A 1 283 ? -11.861 -14.660 13.441 1.00 88.44 283 HIS A CA 1
ATOM 2307 C C . HIS A 1 283 ? -10.877 -14.189 14.516 1.00 88.44 283 HIS A C 1
ATOM 2309 O O . HIS A 1 283 ? -10.540 -13.010 14.572 1.00 88.44 283 HIS A O 1
ATOM 2315 N N . GLN A 1 284 ? -10.341 -15.105 15.329 1.00 86.56 284 GLN A N 1
ATOM 2316 C CA . GLN A 1 284 ? -9.372 -14.740 16.367 1.00 86.56 284 GLN A CA 1
ATOM 2317 C C . GLN A 1 284 ? -8.095 -14.144 15.777 1.00 86.56 284 GLN A C 1
ATOM 2319 O O . GLN A 1 284 ? -7.587 -13.148 16.292 1.00 86.56 284 GLN A O 1
ATOM 2324 N N . PHE A 1 285 ? -7.583 -14.719 14.686 1.00 87.06 285 PHE A N 1
ATOM 2325 C CA . PHE A 1 285 ? -6.420 -14.157 14.008 1.00 87.06 285 PHE A CA 1
ATOM 2326 C C . PHE A 1 285 ? -6.701 -12.763 13.453 1.00 87.06 285 PHE A C 1
ATOM 2328 O O . PHE A 1 285 ? -5.878 -11.871 13.647 1.00 87.06 285 PHE A O 1
ATOM 2335 N N . LEU A 1 286 ? -7.857 -12.552 12.819 1.00 89.69 286 LEU A N 1
ATOM 2336 C CA . LEU A 1 286 ? -8.269 -11.238 12.331 1.00 89.69 286 LEU A CA 1
ATOM 2337 C C . LEU A 1 286 ? -8.273 -10.203 13.462 1.00 89.69 286 LEU A C 1
ATOM 2339 O O . LEU A 1 286 ? -7.615 -9.173 13.329 1.00 89.69 286 LEU A O 1
ATOM 2343 N N . VAL A 1 287 ? -8.934 -10.505 14.585 1.00 90.31 287 VAL A N 1
ATOM 2344 C CA . VAL A 1 287 ? -8.983 -9.621 15.761 1.00 90.31 287 VAL A CA 1
ATOM 2345 C C . VAL A 1 287 ? -7.571 -9.315 16.265 1.00 90.31 287 VAL A C 1
ATOM 2347 O O . VAL A 1 287 ? -7.214 -8.149 16.414 1.00 90.31 287 VAL A O 1
ATOM 2350 N N . ILE A 1 288 ? -6.728 -10.336 16.459 1.00 87.94 288 ILE A N 1
ATOM 2351 C CA . ILE A 1 288 ? -5.342 -10.171 16.933 1.00 87.94 288 ILE A CA 1
ATOM 2352 C C . ILE A 1 288 ? -4.530 -9.278 15.987 1.00 87.94 288 ILE A C 1
ATOM 2354 O O . ILE A 1 288 ? -3.778 -8.411 16.439 1.00 87.94 288 ILE A O 1
ATOM 2358 N N . TYR A 1 289 ? -4.658 -9.482 14.676 1.00 88.69 289 TYR A N 1
ATOM 2359 C CA . TYR A 1 289 ? -3.925 -8.693 13.695 1.00 88.69 289 TYR A CA 1
ATOM 2360 C C . TYR A 1 289 ? -4.422 -7.249 13.632 1.00 88.69 289 TYR A C 1
ATOM 2362 O O . TYR A 1 289 ? -3.597 -6.339 13.602 1.00 88.69 289 TYR A O 1
ATOM 2370 N N . CYS A 1 290 ? -5.731 -7.016 13.676 1.00 91.12 290 CYS A N 1
ATOM 2371 C CA . CYS A 1 290 ? -6.294 -5.668 13.708 1.00 91.12 290 CYS A CA 1
ATOM 2372 C C . CYS A 1 290 ? -5.920 -4.929 15.004 1.00 91.12 290 CYS A C 1
ATOM 2374 O O . CYS A 1 290 ? -5.498 -3.781 14.936 1.00 91.12 290 CYS A O 1
ATOM 2376 N N . LEU A 1 291 ? -5.949 -5.590 16.169 1.00 89.12 291 LEU A N 1
ATOM 2377 C CA . LEU A 1 291 ? -5.494 -5.016 17.447 1.00 89.12 291 LEU A CA 1
ATOM 2378 C C . LEU A 1 291 ? -4.009 -4.616 17.428 1.00 89.12 291 LEU A C 1
ATOM 2380 O O . LEU A 1 291 ? -3.597 -3.694 18.137 1.00 89.12 291 LEU A O 1
ATOM 2384 N N . SER A 1 292 ? -3.186 -5.294 16.620 1.00 85.00 292 SER A N 1
ATOM 2385 C CA . SER A 1 292 ? -1.772 -4.935 16.458 1.00 85.00 292 SER A CA 1
ATOM 2386 C C . SER A 1 292 ? -1.555 -3.626 15.686 1.00 85.00 292 SER A C 1
ATOM 2388 O O . SER A 1 292 ? -0.479 -3.034 15.796 1.00 85.00 292 SER A O 1
ATOM 2390 N N . GLU A 1 293 ? -2.583 -3.161 14.970 1.00 87.44 293 GLU A N 1
ATOM 2391 C CA . GLU A 1 293 ? -2.595 -1.906 14.212 1.00 87.44 293 GLU A CA 1
ATOM 2392 C C . GLU A 1 293 ? -3.190 -0.724 14.985 1.00 87.44 293 GLU A C 1
ATOM 2394 O O . GLU A 1 293 ? -3.117 0.403 14.503 1.00 87.44 293 GLU A O 1
ATOM 2399 N N . ILE A 1 294 ? -3.715 -0.958 16.190 1.00 85.44 294 ILE A N 1
ATOM 2400 C CA . ILE A 1 294 ? -4.208 0.089 17.089 1.00 85.44 294 ILE A CA 1
ATOM 2401 C C . ILE A 1 294 ? -3.066 0.575 17.989 1.00 85.44 294 ILE A C 1
ATOM 2403 O O . ILE A 1 294 ? -2.277 -0.223 18.529 1.00 85.44 294 ILE A O 1
ATOM 2407 N N . SER A 1 295 ? -2.981 1.892 18.159 1.00 70.25 295 SER A N 1
ATOM 2408 C CA . SER A 1 295 ? -2.103 2.555 19.120 1.00 70.25 295 SER A CA 1
ATOM 2409 C C . SER A 1 295 ? -2.424 2.147 20.567 1.00 70.25 295 SER A C 1
ATOM 2411 O O . SER A 1 295 ? -3.522 1.699 20.890 1.00 70.25 295 SER A O 1
ATOM 2413 N N . ASP A 1 296 ? -1.457 2.284 21.483 1.00 60.81 296 ASP A N 1
ATOM 2414 C CA . ASP A 1 296 ? -1.648 1.881 22.888 1.00 60.81 296 ASP A CA 1
ATOM 2415 C C . ASP A 1 296 ? -2.765 2.686 23.600 1.00 60.81 296 ASP A C 1
ATOM 2417 O O . ASP A 1 296 ? -3.295 2.220 24.607 1.00 60.81 296 ASP A O 1
ATOM 2421 N N . ALA A 1 297 ? -3.162 3.851 23.066 1.00 48.56 297 ALA A N 1
ATOM 2422 C CA . ALA A 1 297 ? -4.312 4.626 23.537 1.00 48.56 297 ALA A CA 1
ATOM 2423 C C . ALA A 1 297 ? -5.659 3.981 23.154 1.00 48.56 297 ALA A C 1
ATOM 2425 O O . ALA A 1 297 ? -6.571 3.957 23.978 1.00 48.56 297 ALA A O 1
ATOM 2426 N N . GLY A 1 298 ? -5.758 3.388 21.960 1.00 45.78 298 GLY A N 1
ATOM 2427 C CA . GLY A 1 298 ? -6.957 2.695 21.477 1.00 45.78 298 GLY A CA 1
ATOM 2428 C C . GLY A 1 298 ? -7.110 1.251 21.978 1.00 45.78 298 GLY A C 1
ATOM 2429 O O . GLY A 1 298 ? -8.111 0.608 21.697 1.00 45.78 298 GLY A O 1
ATOM 2430 N N . ARG A 1 299 ? -6.155 0.701 22.743 1.00 49.81 299 ARG A N 1
ATOM 2431 C CA . ARG A 1 299 ? -6.232 -0.675 23.295 1.00 49.81 299 ARG A CA 1
ATOM 2432 C C . ARG A 1 299 ? -7.046 -0.817 24.587 1.00 49.81 299 ARG A C 1
ATOM 2434 O O . ARG A 1 299 ? -6.991 -1.870 25.215 1.00 49.81 299 ARG A O 1
ATOM 2441 N N . GLN A 1 300 ? -7.760 0.223 25.016 1.00 43.19 300 GLN A N 1
ATOM 2442 C CA . GLN A 1 300 ? -8.684 0.133 26.159 1.00 43.19 300 GLN A CA 1
ATOM 2443 C C . GLN A 1 300 ? -10.063 -0.447 25.788 1.00 43.19 300 GLN A C 1
ATOM 2445 O O . GLN A 1 300 ? -10.956 -0.434 26.635 1.00 43.19 300 GLN A O 1
ATOM 2450 N N . ILE A 1 301 ? -10.212 -0.940 24.552 1.00 43.44 301 ILE A N 1
ATOM 2451 C CA . ILE A 1 301 ? -11.390 -1.648 24.027 1.00 43.44 301 ILE A CA 1
ATOM 2452 C C . ILE A 1 301 ? -11.408 -3.093 24.543 1.00 43.44 301 ILE A C 1
ATOM 2454 O O . ILE A 1 301 ? -10.355 -3.768 24.441 1.00 43.44 301 ILE A O 1
#

pLDDT: mean 82.04, std 12.37, range [33.66, 96.62]